Protein AF-A0A2D4NPZ9-F1 (afdb_monomer)

Structure (mmCIF, N/CA/C/O backbone):
data_AF-A0A2D4NPZ9-F1
#
_entry.id   AF-A0A2D4NPZ9-F1
#
loop_
_atom_site.group_PDB
_atom_site.id
_atom_site.type_symbol
_atom_site.label_atom_id
_atom_site.label_alt_id
_atom_site.label_comp_id
_atom_site.label_asym_id
_atom_site.label_entity_id
_atom_site.label_seq_id
_atom_site.pdbx_PDB_ins_code
_atom_site.Cartn_x
_atom_site.Cartn_y
_atom_site.Cartn_z
_atom_site.occupancy
_atom_site.B_iso_or_equiv
_atom_site.auth_seq_id
_atom_site.auth_comp_id
_atom_site.auth_asym_id
_atom_site.auth_atom_id
_atom_site.pdbx_PDB_model_num
ATOM 1 N N . TYR A 1 1 ? -52.614 -7.858 11.922 1.00 70.31 1 TYR A N 1
ATOM 2 C CA . TYR A 1 1 ? -52.270 -9.161 11.320 1.00 70.31 1 TYR A CA 1
ATOM 3 C C . TYR A 1 1 ? -52.148 -8.958 9.819 1.00 70.31 1 TYR A C 1
ATOM 5 O O . TYR A 1 1 ? -53.084 -8.442 9.222 1.00 70.31 1 TYR A O 1
ATOM 13 N N . ASN A 1 2 ? -50.979 -9.234 9.240 1.00 82.56 2 ASN A N 1
ATOM 14 C CA . ASN A 1 2 ? -50.716 -9.074 7.810 1.00 82.56 2 ASN A CA 1
ATOM 15 C C . ASN A 1 2 ? -50.538 -10.471 7.211 1.00 82.56 2 ASN A C 1
ATOM 17 O O . ASN A 1 2 ? -49.551 -11.132 7.514 1.00 82.56 2 ASN A O 1
ATOM 21 N N . ALA A 1 3 ? -51.477 -10.905 6.371 1.00 82.25 3 ALA A N 1
ATOM 22 C CA . ALA A 1 3 ? -51.483 -12.250 5.793 1.00 82.25 3 ALA A CA 1
ATOM 23 C C . ALA A 1 3 ? -50.288 -12.543 4.859 1.00 82.25 3 ALA A C 1
ATOM 25 O O . ALA A 1 3 ? -50.072 -13.693 4.499 1.00 82.25 3 ALA A O 1
ATOM 26 N N . LYS A 1 4 ? -49.498 -11.526 4.473 1.00 85.19 4 LYS A N 1
ATOM 27 C CA . LYS A 1 4 ? -48.252 -11.704 3.704 1.00 85.19 4 LYS A CA 1
ATOM 28 C C . LYS A 1 4 ? -47.030 -12.042 4.569 1.00 85.19 4 LYS A C 1
ATOM 30 O O . LYS A 1 4 ? -45.984 -12.364 4.019 1.00 85.19 4 LYS A O 1
ATOM 35 N N . LEU A 1 5 ? -47.130 -11.926 5.894 1.00 80.06 5 LEU A N 1
ATOM 36 C CA . LEU A 1 5 ? -46.059 -12.258 6.835 1.00 80.06 5 LEU A CA 1
ATOM 37 C C . LEU A 1 5 ? -46.398 -13.583 7.529 1.00 80.06 5 LEU A C 1
ATOM 39 O O . LEU A 1 5 ? -47.117 -13.592 8.526 1.00 80.06 5 LEU A O 1
ATOM 43 N N . ASP A 1 6 ? -45.873 -14.694 7.006 1.00 85.44 6 ASP A N 1
ATOM 44 C CA . ASP A 1 6 ? -45.895 -15.996 7.687 1.00 85.44 6 ASP A CA 1
ATOM 45 C C . ASP A 1 6 ? -44.732 -16.074 8.686 1.00 85.44 6 ASP A C 1
ATOM 47 O O . ASP A 1 6 ? -43.667 -16.629 8.412 1.00 85.44 6 ASP A O 1
ATOM 51 N N . THR A 1 7 ? -44.883 -15.400 9.828 1.00 85.94 7 THR A N 1
ATOM 52 C CA . THR A 1 7 ? -43.852 -15.341 10.871 1.00 85.94 7 THR A CA 1
ATOM 53 C C . THR A 1 7 ? -44.427 -15.631 12.255 1.00 85.94 7 THR A C 1
ATOM 55 O O . THR A 1 7 ? -45.583 -15.334 12.559 1.00 85.94 7 THR A O 1
ATOM 58 N N . ARG A 1 8 ? -43.600 -16.232 13.122 1.00 85.38 8 ARG A N 1
ATOM 59 C CA . ARG A 1 8 ? -43.926 -16.536 14.525 1.00 85.38 8 ARG A CA 1
ATOM 60 C C . ARG A 1 8 ? -42.950 -15.817 15.457 1.00 85.38 8 ARG A C 1
ATOM 62 O O . ARG A 1 8 ? -41.754 -15.758 15.179 1.00 85.38 8 ARG A O 1
ATOM 69 N N . LEU A 1 9 ? -43.451 -15.296 16.577 1.00 86.88 9 LEU A N 1
ATOM 70 C CA . LEU A 1 9 ? -42.639 -14.625 17.599 1.00 86.88 9 LEU A CA 1
ATOM 71 C C . LEU A 1 9 ? -42.003 -15.667 18.530 1.00 86.88 9 LEU A C 1
ATOM 73 O O . LEU A 1 9 ? -42.565 -16.008 19.565 1.00 86.88 9 LEU A O 1
ATOM 77 N N . LEU A 1 10 ? -40.851 -16.207 18.127 1.00 90.06 10 LEU A N 1
ATOM 78 C CA . LEU A 1 10 ? -40.178 -17.300 18.843 1.00 90.06 10 LEU A CA 1
ATOM 79 C C . LEU A 1 10 ? -39.171 -16.827 19.902 1.00 90.06 10 LEU A C 1
ATOM 81 O O . LEU A 1 10 ? -38.922 -17.543 20.867 1.00 90.06 10 LEU A O 1
ATOM 85 N N . TYR A 1 11 ? -38.600 -15.630 19.740 1.00 86.94 11 TYR A N 1
ATOM 86 C CA . TYR A 1 11 ? -37.487 -15.147 20.564 1.00 86.94 11 TYR A CA 1
ATOM 87 C C . TYR A 1 11 ? -37.826 -13.787 21.190 1.00 86.94 11 TYR A C 1
ATOM 89 O O . TYR A 1 11 ? -37.494 -12.747 20.616 1.00 86.94 11 TYR A O 1
ATOM 97 N N . PRO A 1 12 ? -38.533 -13.766 22.336 1.00 85.06 12 PRO A N 1
ATOM 98 C CA . PRO A 1 12 ? -38.850 -12.520 23.020 1.00 85.06 12 PRO A CA 1
ATOM 99 C C . PRO A 1 12 ? -37.571 -11.865 23.557 1.00 85.06 12 PRO A C 1
ATOM 101 O O . PRO A 1 12 ? -36.772 -12.503 24.242 1.00 85.06 12 PRO A O 1
ATOM 104 N N . ILE A 1 13 ? -37.385 -10.574 23.276 1.00 82.19 13 ILE A N 1
ATOM 105 C CA . ILE A 1 13 ? -36.280 -9.784 23.833 1.00 82.19 13 ILE A CA 1
ATOM 106 C C . ILE A 1 13 ? -36.727 -9.245 25.195 1.00 82.19 13 ILE A C 1
ATOM 108 O O . ILE A 1 13 ? -37.635 -8.417 25.278 1.00 82.19 13 ILE A O 1
ATOM 112 N N . SER A 1 14 ? -36.120 -9.749 26.272 1.00 82.12 14 SER A N 1
ATOM 113 C CA . SER A 1 14 ? -36.486 -9.383 27.644 1.00 82.12 14 SER A CA 1
ATOM 114 C C . SER A 1 14 ? -35.861 -8.056 28.064 1.00 82.12 14 SER A C 1
ATOM 116 O O . SER A 1 14 ? -34.666 -7.833 27.886 1.00 82.12 14 SER A O 1
ATOM 118 N N . LYS A 1 15 ? -36.645 -7.207 28.737 1.00 76.38 15 LYS A N 1
ATOM 119 C CA . LYS A 1 15 ? -36.131 -5.992 29.388 1.00 76.38 15 LYS A CA 1
ATOM 120 C C . LYS A 1 15 ? -35.225 -6.269 30.597 1.00 76.38 15 LYS A C 1
ATOM 122 O O . LYS A 1 15 ? -34.580 -5.340 31.048 1.00 76.38 15 LYS A O 1
ATOM 127 N N . TYR A 1 16 ? -35.203 -7.508 31.096 1.00 76.19 16 TYR A N 1
ATOM 128 C CA . TYR A 1 16 ? -34.378 -7.971 32.224 1.00 76.19 16 TYR A CA 1
ATOM 129 C C . TYR A 1 16 ? -33.119 -8.715 31.761 1.00 76.19 16 TYR A C 1
ATOM 131 O O . TYR A 1 16 ? -32.443 -9.373 32.544 1.00 76.19 16 TYR A O 1
ATOM 139 N N . GLN A 1 17 ? -32.808 -8.680 30.463 1.00 76.00 17 GLN A N 1
ATOM 140 C CA . GLN A 1 17 ? -31.654 -9.395 29.925 1.00 76.00 17 GLN A CA 1
ATOM 141 C C . GLN A 1 17 ? -30.325 -8.863 30.489 1.00 76.00 17 GLN A C 1
ATOM 143 O O . GLN A 1 17 ? -29.356 -9.616 30.548 1.00 76.00 17 GLN A O 1
ATOM 148 N N . GLN A 1 18 ? -30.272 -7.599 30.939 1.00 74.38 18 GLN A N 1
ATOM 149 C CA . GLN A 1 18 ? -29.066 -7.037 31.557 1.00 74.38 18 GLN A CA 1
ATOM 150 C C . GLN A 1 18 ? -28.797 -7.619 32.951 1.00 74.38 18 GLN A C 1
ATOM 152 O O . GLN A 1 18 ? -27.633 -7.773 33.301 1.00 74.38 18 GLN A O 1
ATOM 157 N N . ASP A 1 19 ? -29.833 -8.019 33.700 1.00 73.50 19 ASP A N 1
ATOM 158 C CA . ASP A 1 19 ? -29.690 -8.629 35.036 1.00 73.50 19 ASP A CA 1
ATOM 159 C C . ASP A 1 19 ? -28.959 -9.987 34.996 1.00 73.50 19 ASP A C 1
ATOM 161 O O . ASP A 1 19 ? -28.496 -10.473 36.020 1.00 73.50 19 ASP A O 1
ATOM 165 N N . GLN A 1 20 ? -28.842 -10.618 33.820 1.00 74.88 20 GLN A N 1
ATOM 166 C CA . GLN A 1 20 ? -28.044 -11.840 33.635 1.00 74.88 20 GLN A CA 1
ATOM 167 C C . GLN A 1 20 ? -26.569 -11.557 33.316 1.00 74.88 20 GLN A C 1
ATOM 169 O O . GLN A 1 20 ? -25.739 -12.463 33.402 1.00 74.88 20 GLN A O 1
ATOM 174 N N . VAL A 1 21 ? -26.247 -10.333 32.887 1.00 79.94 21 VAL A N 1
ATOM 175 C CA . VAL A 1 21 ? -24.897 -9.950 32.452 1.00 79.94 21 VAL A CA 1
ATOM 176 C C . VAL A 1 21 ? -24.177 -9.127 33.514 1.00 79.94 21 VAL A C 1
ATOM 178 O O . VAL A 1 21 ? -22.986 -9.338 33.730 1.00 79.94 21 VAL A O 1
ATOM 181 N N . VAL A 1 22 ? -24.894 -8.219 34.177 1.00 82.50 22 VAL A N 1
ATOM 182 C CA . VAL A 1 22 ? -24.392 -7.446 35.316 1.00 82.50 22 VAL A CA 1
ATOM 183 C C . VAL A 1 22 ? -24.315 -8.376 36.523 1.00 82.50 22 VAL A C 1
ATOM 185 O O . VAL A 1 22 ? -25.311 -9.003 36.880 1.00 82.50 22 VAL A O 1
ATOM 188 N N . LYS A 1 23 ? -23.127 -8.512 37.114 1.00 84.06 23 LYS A N 1
ATOM 189 C CA . LYS A 1 23 ? -22.869 -9.469 38.206 1.00 84.06 23 LYS A CA 1
ATOM 190 C C . LYS A 1 23 ? -22.685 -8.801 39.561 1.00 84.06 23 LYS A C 1
ATOM 192 O O . LYS A 1 23 ? -22.562 -9.496 40.561 1.00 84.06 23 LYS A O 1
ATOM 197 N N . GLU A 1 24 ? -22.590 -7.482 39.581 1.00 85.75 24 GLU A N 1
ATOM 198 C CA . GLU A 1 24 ? -22.314 -6.705 40.774 1.00 85.75 24 GLU A CA 1
ATOM 199 C C . GLU A 1 24 ? -23.595 -6.453 41.580 1.00 85.75 24 GLU A C 1
ATOM 201 O O . GLU A 1 24 ? -24.656 -6.156 41.030 1.00 85.75 24 GLU A O 1
ATOM 206 N N . ASP A 1 25 ? -23.474 -6.535 42.905 1.00 81.88 25 ASP A N 1
ATOM 207 C CA . ASP A 1 25 ? -24.625 -6.536 43.815 1.00 81.88 25 ASP A CA 1
ATOM 208 C C . ASP A 1 25 ? -25.116 -5.126 44.207 1.00 81.88 25 ASP A C 1
ATOM 210 O O . ASP A 1 25 ? -26.196 -4.987 44.786 1.00 81.88 25 ASP A O 1
ATOM 214 N N . SER A 1 26 ? -24.347 -4.066 43.910 1.00 87.81 26 SER A N 1
ATOM 215 C CA . SER A 1 26 ? -24.679 -2.678 44.274 1.00 87.81 26 SER A CA 1
ATOM 216 C C . SER A 1 26 ? -24.573 -1.697 43.107 1.00 87.81 26 SER A C 1
ATOM 218 O O . SER A 1 26 ? -23.795 -1.884 42.172 1.00 87.81 26 SER A O 1
ATOM 220 N N . VAL A 1 27 ? -25.344 -0.607 43.180 1.00 86.69 27 VAL A N 1
ATOM 221 C CA . VAL A 1 27 ? -25.356 0.453 42.157 1.00 86.69 27 VAL A CA 1
ATOM 222 C C . VAL A 1 27 ? -23.982 1.115 42.035 1.00 86.69 27 VAL A C 1
ATOM 224 O O . VAL A 1 27 ? -23.528 1.378 40.922 1.00 86.69 27 VAL A O 1
ATOM 227 N N . GLU A 1 28 ? -23.291 1.331 43.155 1.00 88.19 28 GLU A N 1
ATOM 228 C CA . GLU A 1 28 ? -21.931 1.871 43.179 1.00 88.19 28 GLU A CA 1
ATOM 229 C C . GLU A 1 28 ? -20.936 0.930 42.486 1.00 88.19 28 GLU A C 1
ATOM 231 O O . GLU A 1 28 ? -20.139 1.384 41.666 1.00 88.19 28 GLU A O 1
ATOM 236 N N . ALA A 1 29 ? -21.009 -0.380 42.755 1.00 89.50 29 ALA A N 1
ATOM 237 C CA . ALA A 1 29 ? -20.115 -1.365 42.147 1.00 89.50 29 ALA A CA 1
ATOM 238 C C . ALA A 1 29 ? -20.339 -1.486 40.630 1.00 89.50 29 ALA A C 1
ATOM 240 O O . ALA A 1 29 ? -19.373 -1.500 39.865 1.00 89.50 29 ALA A O 1
ATOM 241 N N . VAL A 1 30 ? -21.600 -1.481 40.177 1.00 89.31 30 VAL A N 1
ATOM 242 C CA . VAL A 1 30 ? -21.936 -1.431 38.742 1.00 89.31 30 VAL A CA 1
ATOM 243 C C . VAL A 1 30 ? -21.410 -0.144 38.099 1.00 89.31 30 VAL A C 1
ATOM 245 O O . VAL A 1 30 ? -20.903 -0.178 36.977 1.00 89.31 30 VAL A O 1
ATOM 248 N N . GLY A 1 31 ? -21.501 0.990 38.801 1.00 90.31 31 GLY A N 1
ATOM 249 C CA . GLY A 1 31 ? -20.980 2.277 38.344 1.00 90.31 31 GLY A CA 1
ATOM 250 C C . GLY A 1 31 ? -19.460 2.279 38.155 1.00 90.31 31 GLY A C 1
ATOM 251 O O . GLY A 1 31 ? -18.975 2.730 37.116 1.00 90.31 31 GLY A O 1
ATOM 252 N N . GLU A 1 32 ? -18.705 1.740 39.113 1.00 92.69 32 GLU A N 1
ATOM 253 C CA . GLU A 1 32 ? -17.248 1.595 38.990 1.00 92.69 32 GLU A CA 1
ATOM 254 C C . GLU A 1 32 ? -16.867 0.633 37.859 1.00 92.69 32 GLU A C 1
ATOM 256 O O . GLU A 1 32 ? -16.025 0.962 37.020 1.00 92.69 32 GLU A O 1
ATOM 261 N N . GLN A 1 33 ? -17.551 -0.508 37.745 1.00 92.00 33 GLN A N 1
ATOM 262 C CA . GLN A 1 33 ? -17.286 -1.455 36.664 1.00 92.00 33 GLN A CA 1
ATOM 263 C C . GLN A 1 33 ? -17.608 -0.864 35.281 1.00 92.00 33 GLN A C 1
ATOM 265 O O . GLN A 1 33 ? -16.868 -1.074 34.316 1.00 92.00 33 GLN A O 1
ATOM 270 N N . LEU A 1 34 ? -18.672 -0.063 35.171 1.00 93.19 34 LEU A N 1
ATOM 271 C CA . LEU A 1 34 ? -18.992 0.657 33.943 1.00 93.19 34 LEU A CA 1
ATOM 272 C C . LEU A 1 34 ? -17.866 1.620 33.541 1.00 93.19 34 LEU A C 1
ATOM 274 O O . LEU A 1 34 ? -17.528 1.678 32.357 1.00 93.19 34 LEU A O 1
ATOM 278 N N . LYS A 1 35 ? -17.268 2.355 34.491 1.00 93.88 35 LYS A N 1
ATOM 279 C CA . LYS A 1 35 ? -16.115 3.229 34.205 1.00 93.88 35 LYS A CA 1
ATOM 280 C C . LYS A 1 35 ? -14.942 2.422 33.651 1.00 93.88 35 LYS A C 1
ATOM 282 O O . LYS A 1 35 ? -14.340 2.843 32.665 1.00 93.88 35 LYS A O 1
ATOM 287 N N . VAL A 1 36 ? -14.665 1.245 34.219 1.00 95.44 36 VAL A N 1
ATOM 288 C CA . VAL A 1 36 ? -13.609 0.341 33.735 1.00 95.44 36 VAL A CA 1
ATOM 289 C C . VAL A 1 36 ? -13.883 -0.110 32.297 1.00 95.44 36 VAL A C 1
ATOM 291 O O . VAL A 1 36 ? -13.020 0.061 31.435 1.00 95.44 36 VAL A O 1
ATOM 294 N N . TYR A 1 37 ? -15.082 -0.620 31.993 1.00 94.12 37 TYR A N 1
ATOM 295 C CA . TYR A 1 37 ? -15.423 -1.032 30.623 1.00 94.12 37 TYR A CA 1
ATOM 296 C C . TYR A 1 37 ? -15.424 0.134 29.639 1.00 94.12 37 TYR A C 1
ATOM 298 O O . TYR A 1 37 ? -15.012 -0.024 28.490 1.00 94.12 37 TYR A O 1
ATOM 306 N N . HIS A 1 38 ? -15.876 1.310 30.076 1.00 95.12 38 HIS A N 1
ATOM 307 C CA . HIS A 1 38 ? -15.839 2.513 29.260 1.00 95.12 38 HIS A CA 1
ATOM 308 C C . HIS A 1 38 ? -14.399 2.898 28.910 1.00 95.12 38 HIS A C 1
ATOM 310 O O . HIS A 1 38 ? -14.112 3.141 27.739 1.00 95.12 38 HIS A O 1
ATOM 316 N N . GLN A 1 39 ? -13.495 2.894 29.892 1.00 97.25 39 GLN A N 1
ATOM 317 C CA . GLN A 1 39 ? -12.082 3.192 29.680 1.00 97.25 39 GLN A CA 1
ATOM 318 C C . GLN A 1 39 ? -11.426 2.173 28.738 1.00 97.25 39 GLN A C 1
ATOM 320 O O . GLN A 1 39 ? -10.825 2.564 27.741 1.00 97.25 39 GLN A O 1
ATOM 325 N N . GLN A 1 40 ? -11.627 0.872 28.974 1.00 96.50 40 GLN A N 1
ATOM 326 C CA . GLN A 1 40 ? -11.112 -0.192 28.101 1.00 96.50 40 GLN A CA 1
ATOM 327 C C . GLN A 1 40 ? -11.621 -0.065 26.661 1.00 96.50 40 GLN A C 1
ATOM 329 O O . GLN A 1 40 ? -10.858 -0.245 25.711 1.00 96.50 40 GLN A O 1
ATOM 334 N N . TYR A 1 41 ? -12.907 0.259 26.488 1.00 96.44 41 TYR A N 1
ATOM 335 C CA . TYR A 1 41 ? -13.486 0.518 25.174 1.00 96.44 41 TYR A CA 1
ATOM 336 C C . TYR A 1 41 ? -12.816 1.715 24.496 1.00 96.44 41 TYR A C 1
ATOM 338 O O . TYR A 1 41 ? -12.469 1.624 23.321 1.00 96.44 41 TYR A O 1
ATOM 346 N N . GLN A 1 42 ? -12.629 2.828 25.214 1.00 97.62 42 GLN A N 1
ATOM 347 C CA . GLN A 1 42 ? -11.978 4.010 24.653 1.00 97.62 42 GLN A CA 1
ATOM 348 C C . GLN A 1 42 ? -10.537 3.721 24.236 1.00 97.62 42 GLN A C 1
ATOM 350 O O . GLN A 1 42 ? -10.140 4.111 23.141 1.00 97.62 42 GLN A O 1
ATOM 355 N N . ASP A 1 43 ? -9.767 3.037 25.080 1.00 97.56 43 ASP A N 1
ATOM 356 C CA . ASP A 1 43 ? -8.363 2.741 24.800 1.00 97.56 43 ASP A CA 1
ATOM 357 C C . ASP A 1 43 ? -8.226 1.819 23.580 1.00 97.56 43 ASP A C 1
ATOM 359 O O . ASP A 1 43 ? -7.479 2.145 22.657 1.00 97.56 43 ASP A O 1
ATOM 363 N N . LYS A 1 44 ? -9.030 0.746 23.492 1.00 97.06 44 LYS A N 1
ATOM 364 C CA . LYS A 1 44 ? -9.069 -0.108 22.290 1.00 97.06 44 LYS A CA 1
ATOM 365 C C . LYS A 1 44 ? -9.603 0.617 21.054 1.00 97.06 44 LYS A C 1
ATOM 367 O O . LYS A 1 44 ? -9.193 0.298 19.943 1.00 97.06 44 LYS A O 1
ATOM 372 N N . SER A 1 45 ? -10.532 1.564 21.215 1.00 97.69 45 SER A N 1
ATOM 373 C CA . SER A 1 45 ? -11.051 2.348 20.086 1.00 97.69 45 SER A CA 1
ATOM 374 C C . SER A 1 45 ? -9.946 3.226 19.515 1.00 97.69 45 SER A C 1
ATOM 376 O O . SER A 1 45 ? -9.732 3.204 18.310 1.00 97.69 45 SER A O 1
ATOM 378 N N . ARG A 1 46 ? -9.187 3.916 20.378 1.00 98.31 46 ARG A N 1
ATOM 379 C CA . ARG A 1 46 ? -8.027 4.715 19.958 1.00 98.31 46 ARG A CA 1
ATOM 380 C C . ARG A 1 46 ? -6.964 3.848 19.283 1.00 98.31 46 ARG A C 1
ATOM 382 O O . ARG A 1 46 ? -6.426 4.249 18.260 1.00 98.31 46 ARG A O 1
ATOM 389 N N . GLU A 1 47 ? -6.681 2.659 19.818 1.00 97.88 47 GLU A N 1
ATOM 390 C CA . GLU A 1 47 ? -5.762 1.699 19.187 1.00 97.88 47 GLU A CA 1
ATOM 391 C C . GLU A 1 47 ? -6.227 1.305 17.776 1.00 97.88 47 GLU A C 1
ATOM 393 O O . GLU A 1 47 ? -5.439 1.323 16.831 1.00 97.88 47 GLU A O 1
ATOM 398 N N . TYR A 1 48 ? -7.514 0.990 17.614 1.00 98.31 48 TYR A N 1
ATOM 399 C CA . TYR A 1 48 ? -8.087 0.654 16.313 1.00 98.31 48 TYR A CA 1
ATOM 400 C C . TYR A 1 48 ? -8.021 1.825 15.327 1.00 98.31 48 TYR A C 1
ATOM 402 O O . TYR A 1 48 ? -7.664 1.614 14.169 1.00 98.31 48 TYR A O 1
ATOM 410 N N . ASP A 1 49 ? -8.336 3.041 15.776 1.00 98.19 49 ASP A N 1
ATOM 411 C CA . ASP A 1 49 ? -8.300 4.242 14.938 1.00 98.19 49 ASP A CA 1
ATOM 412 C C . ASP A 1 49 ? -6.871 4.515 14.433 1.00 98.19 49 ASP A C 1
ATOM 414 O O . ASP A 1 49 ? -6.673 4.724 13.236 1.00 98.19 49 ASP A O 1
ATOM 418 N N . LEU A 1 50 ? -5.860 4.386 15.303 1.00 98.25 50 LEU A N 1
ATOM 419 C CA . LEU A 1 50 ? -4.445 4.504 14.923 1.00 98.25 50 LEU A CA 1
ATOM 420 C C . LEU A 1 50 ? -4.030 3.451 13.884 1.00 98.25 50 LEU A C 1
ATOM 422 O O . LEU A 1 50 ? -3.377 3.781 12.892 1.00 98.25 50 LEU A O 1
ATOM 426 N N . LEU A 1 51 ? -4.428 2.189 14.077 1.00 98.25 51 LEU A N 1
ATOM 427 C CA . LEU A 1 51 ? -4.158 1.125 13.103 1.00 98.25 51 LEU A CA 1
ATOM 428 C C . LEU A 1 51 ? -4.866 1.384 11.767 1.00 98.25 51 LEU A C 1
ATOM 430 O O . LEU A 1 51 ? -4.308 1.101 10.709 1.00 98.25 51 LEU A O 1
ATOM 434 N N . TYR A 1 52 ? -6.080 1.933 11.793 1.00 98.31 52 TYR A N 1
ATOM 435 C CA . TYR A 1 52 ? -6.836 2.261 10.587 1.00 98.31 52 TYR A CA 1
ATOM 436 C C . TYR A 1 52 ? -6.194 3.406 9.790 1.00 98.31 52 TYR A C 1
ATOM 438 O O . TYR A 1 52 ? -6.110 3.337 8.557 1.00 98.31 52 TYR A O 1
ATOM 446 N N . GLU A 1 53 ? -5.706 4.441 10.476 1.00 98.25 53 GLU A N 1
ATOM 447 C CA . GLU A 1 53 ? -4.924 5.522 9.866 1.00 98.25 53 GLU A CA 1
ATOM 448 C C . GLU A 1 53 ? -3.642 4.979 9.225 1.00 98.25 53 GLU A C 1
ATOM 450 O O . GLU A 1 53 ? -3.355 5.264 8.056 1.00 98.25 53 GLU A O 1
ATOM 455 N N . GLU A 1 54 ? -2.904 4.135 9.953 1.00 98.00 54 GLU A N 1
ATOM 456 C CA . GLU A 1 54 ? -1.684 3.497 9.464 1.00 98.00 54 GLU A CA 1
ATOM 457 C C . GLU A 1 54 ? -1.951 2.618 8.236 1.00 98.00 54 GLU A C 1
ATOM 459 O O . GLU A 1 54 ? -1.239 2.736 7.234 1.00 98.00 54 GLU A O 1
ATOM 464 N N . TYR A 1 55 ? -2.996 1.789 8.281 1.00 98.31 55 TYR A N 1
ATOM 465 C CA . TYR A 1 55 ? -3.431 0.944 7.170 1.00 98.31 55 TYR A CA 1
ATOM 466 C C . TYR A 1 55 ? -3.765 1.776 5.929 1.00 98.31 55 TYR A C 1
ATOM 468 O O . TYR A 1 55 ? -3.319 1.474 4.821 1.00 98.31 55 TYR A O 1
ATOM 476 N N . THR A 1 56 ? -4.533 2.853 6.102 1.00 97.94 56 THR A N 1
ATOM 477 C CA . THR A 1 56 ? -4.975 3.701 4.989 1.00 97.94 56 THR A CA 1
ATOM 478 C C . THR A 1 56 ? -3.791 4.398 4.329 1.00 97.94 56 THR A C 1
ATOM 480 O O . THR A 1 56 ? -3.655 4.353 3.103 1.00 97.94 56 THR A O 1
ATOM 483 N N . ARG A 1 57 ? -2.898 4.986 5.133 1.00 98.06 57 ARG A N 1
ATOM 484 C CA . ARG A 1 57 ? -1.652 5.596 4.653 1.00 98.06 57 ARG A CA 1
ATOM 485 C C . ARG A 1 57 ? -0.795 4.577 3.903 1.00 98.06 57 ARG A C 1
ATOM 487 O O . ARG A 1 57 ? -0.422 4.809 2.756 1.00 98.06 57 ARG A O 1
ATOM 494 N N . THR A 1 58 ? -0.543 3.420 4.511 1.00 97.31 58 THR A N 1
ATOM 495 C CA . THR A 1 58 ? 0.275 2.353 3.915 1.00 97.31 58 THR A CA 1
ATOM 496 C C . THR A 1 58 ? -0.341 1.848 2.611 1.00 97.31 58 THR A C 1
ATOM 498 O O . THR A 1 58 ? 0.362 1.635 1.626 1.00 97.31 58 THR A O 1
ATOM 501 N N . SER A 1 59 ? -1.668 1.722 2.544 1.00 98.19 59 SER A N 1
ATOM 502 C CA . SER A 1 59 ? -2.372 1.334 1.321 1.00 98.19 59 SER A CA 1
ATOM 503 C C . SER A 1 59 ? -2.202 2.354 0.188 1.00 98.19 59 SER A C 1
ATOM 505 O O . SER A 1 59 ? -2.083 1.953 -0.972 1.00 98.19 59 SER A O 1
ATOM 507 N N . GLN A 1 60 ? -2.179 3.654 0.495 1.00 98.06 60 GLN A N 1
ATOM 508 C CA . GLN A 1 60 ? -1.901 4.700 -0.497 1.00 98.06 60 GLN A CA 1
ATOM 509 C C . GLN A 1 60 ? -0.451 4.625 -0.985 1.00 98.06 60 GLN A C 1
ATOM 511 O O . GLN A 1 60 ? -0.209 4.631 -2.192 1.00 98.06 60 GLN A O 1
ATOM 516 N N . GLU A 1 61 ? 0.508 4.467 -0.074 1.00 97.75 61 GLU A N 1
ATOM 517 C CA . GLU A 1 61 ? 1.923 4.315 -0.425 1.00 97.75 61 GLU A CA 1
ATOM 518 C C . GLU A 1 61 ? 2.177 3.079 -1.299 1.00 97.75 61 GLU A C 1
ATOM 520 O O . GLU A 1 61 ? 2.914 3.159 -2.284 1.00 97.75 61 GLU A O 1
ATOM 525 N N . LEU A 1 62 ? 1.531 1.948 -0.996 1.00 98.31 62 LEU A N 1
ATOM 526 C CA . LEU A 1 62 ? 1.578 0.744 -1.828 1.00 98.31 62 LEU A CA 1
ATOM 527 C C . LEU A 1 62 ? 1.066 1.017 -3.242 1.00 98.31 62 LEU A C 1
ATOM 529 O O . LEU A 1 62 ? 1.655 0.542 -4.214 1.00 98.31 62 LEU A O 1
ATOM 533 N N . GLN A 1 63 ? -0.015 1.787 -3.371 1.00 98.44 63 GLN A N 1
ATOM 534 C CA . GLN A 1 63 ? -0.552 2.146 -4.677 1.00 98.44 63 GLN A CA 1
ATOM 535 C C . GLN A 1 63 ? 0.416 3.040 -5.457 1.00 98.44 63 GLN A C 1
ATOM 537 O O . GLN A 1 63 ? 0.672 2.774 -6.629 1.00 98.44 63 GLN A O 1
ATOM 542 N N . MET A 1 64 ? 1.020 4.033 -4.802 1.00 98.19 64 MET A N 1
ATOM 543 C CA . MET A 1 64 ? 2.044 4.881 -5.419 1.00 98.19 64 MET A CA 1
ATOM 544 C C . MET A 1 64 ? 3.246 4.061 -5.902 1.00 98.19 64 MET A C 1
ATOM 546 O O . MET A 1 64 ? 3.711 4.255 -7.025 1.00 98.19 64 MET A O 1
ATOM 550 N N . LYS A 1 65 ? 3.722 3.101 -5.095 1.00 98.31 65 LYS A N 1
ATOM 551 C CA . LYS A 1 65 ? 4.823 2.201 -5.476 1.00 98.31 65 LYS A CA 1
ATOM 552 C C . LYS A 1 65 ? 4.467 1.328 -6.686 1.00 98.31 65 LYS A C 1
ATOM 554 O O . LYS A 1 65 ? 5.311 1.152 -7.559 1.00 98.31 65 LYS A O 1
ATOM 559 N N . ARG A 1 66 ? 3.227 0.826 -6.784 1.00 98.50 66 ARG A N 1
ATOM 560 C CA . ARG A 1 66 ? 2.755 0.071 -7.965 1.00 98.50 66 ARG A CA 1
ATOM 561 C C . ARG A 1 66 ? 2.805 0.916 -9.235 1.00 98.50 66 ARG A C 1
ATOM 563 O O . ARG A 1 66 ? 3.393 0.482 -10.218 1.00 98.50 66 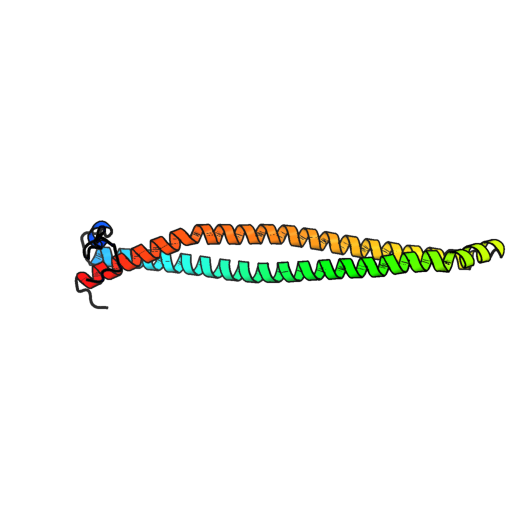ARG A O 1
ATOM 570 N N . THR A 1 67 ? 2.273 2.137 -9.189 1.00 98.50 67 THR A N 1
ATOM 571 C CA . THR A 1 67 ? 2.334 3.065 -10.330 1.00 98.50 67 THR A CA 1
ATOM 572 C C . THR A 1 67 ? 3.776 3.416 -10.698 1.00 98.50 67 THR A C 1
ATOM 574 O O . THR A 1 67 ? 4.119 3.477 -11.875 1.00 98.50 67 THR A O 1
ATOM 577 N N . ALA A 1 68 ? 4.658 3.593 -9.713 1.00 98.25 68 ALA A N 1
ATOM 578 C CA . ALA A 1 68 ? 6.076 3.821 -9.977 1.00 98.25 68 ALA A CA 1
ATOM 579 C C . ALA A 1 68 ? 6.747 2.613 -10.663 1.00 98.25 68 ALA A C 1
ATOM 581 O O . ALA A 1 68 ? 7.550 2.808 -11.571 1.00 98.25 68 ALA A O 1
ATOM 582 N N . ILE A 1 69 ? 6.395 1.375 -10.300 1.00 98.44 69 ILE A N 1
ATOM 583 C CA . ILE A 1 69 ? 6.885 0.162 -10.982 1.00 98.44 69 ILE A CA 1
ATOM 584 C C . ILE A 1 69 ? 6.389 0.096 -12.432 1.00 98.44 69 ILE A C 1
ATOM 586 O O . ILE A 1 69 ? 7.160 -0.252 -13.324 1.00 98.44 69 ILE A O 1
ATOM 590 N N . GLU A 1 70 ? 5.135 0.464 -12.695 1.00 98.50 70 GLU A N 1
ATOM 591 C CA . GLU A 1 70 ? 4.613 0.574 -14.065 1.00 98.50 70 GLU A CA 1
ATOM 592 C C . GLU A 1 70 ? 5.387 1.623 -14.877 1.00 98.50 70 GLU A C 1
ATOM 594 O O . GLU A 1 70 ? 5.792 1.351 -16.007 1.00 98.50 70 GLU A O 1
ATOM 599 N N . ALA A 1 71 ? 5.691 2.779 -14.278 1.00 98.44 71 ALA A N 1
ATOM 600 C CA . ALA A 1 71 ? 6.524 3.802 -14.907 1.00 98.44 71 ALA A CA 1
ATOM 601 C C . ALA A 1 71 ? 7.960 3.309 -15.177 1.00 98.44 71 ALA A C 1
ATOM 603 O O . ALA A 1 71 ? 8.527 3.604 -16.232 1.00 98.44 71 ALA A O 1
ATOM 604 N N . PHE A 1 72 ? 8.544 2.519 -14.267 1.00 98.44 72 PHE A N 1
ATOM 605 C CA . PHE A 1 72 ? 9.829 1.855 -14.502 1.00 98.44 72 PHE A CA 1
ATOM 606 C C . PHE A 1 72 ? 9.758 0.878 -15.676 1.00 98.44 72 PHE A C 1
ATOM 608 O O . PHE A 1 72 ? 10.667 0.881 -16.501 1.00 98.44 72 PHE A O 1
ATOM 615 N N . ASN A 1 73 ?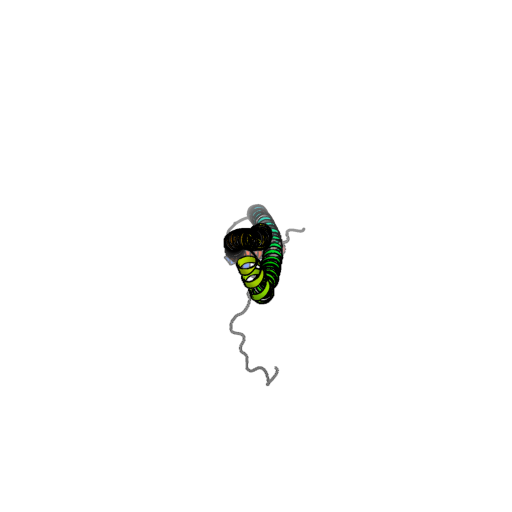 8.694 0.078 -15.783 1.00 98.19 73 ASN A N 1
ATOM 616 C CA . ASN A 1 73 ? 8.514 -0.855 -16.897 1.00 98.19 73 ASN A CA 1
ATOM 617 C C . ASN A 1 73 ? 8.471 -0.129 -18.244 1.00 98.19 73 ASN A C 1
ATOM 619 O O . ASN A 1 73 ? 9.170 -0.535 -19.170 1.00 98.19 73 ASN A O 1
ATOM 623 N N . GLU A 1 74 ? 7.709 0.962 -18.344 1.00 98.44 74 GLU A N 1
ATOM 624 C CA . GLU A 1 74 ? 7.647 1.733 -19.590 1.00 98.44 74 GLU A CA 1
ATOM 625 C C . GLU A 1 74 ? 8.985 2.421 -19.890 1.00 98.44 74 GLU A C 1
ATOM 627 O O . GLU A 1 74 ? 9.436 2.441 -21.032 1.00 98.44 74 GLU A O 1
ATOM 632 N N . THR A 1 75 ? 9.680 2.912 -18.860 1.00 98.06 75 THR A N 1
ATOM 633 C CA . THR A 1 75 ? 11.022 3.487 -19.024 1.00 98.06 75 THR A CA 1
ATOM 634 C C . THR A 1 75 ? 12.005 2.446 -19.560 1.00 98.06 75 THR A C 1
ATOM 636 O O . THR A 1 75 ? 12.718 2.721 -20.520 1.00 98.06 75 THR A O 1
ATOM 639 N N . ILE A 1 76 ? 12.033 1.244 -18.979 1.00 97.75 76 ILE A N 1
ATOM 640 C CA . ILE A 1 76 ? 12.891 0.143 -19.438 1.00 97.75 76 ILE A CA 1
ATOM 641 C C . ILE A 1 76 ? 12.594 -0.177 -20.900 1.00 97.75 76 ILE A C 1
ATOM 643 O O . ILE A 1 76 ? 13.517 -0.203 -21.709 1.00 97.75 76 ILE A O 1
ATOM 647 N N . LYS A 1 77 ? 11.316 -0.319 -21.255 1.00 98.06 77 LYS A N 1
ATOM 648 C CA . LYS A 1 77 ? 10.882 -0.602 -22.624 1.00 98.06 77 LYS A CA 1
ATOM 649 C C . LYS A 1 77 ? 11.386 0.446 -23.624 1.00 98.06 77 LYS A C 1
ATOM 651 O O . LYS A 1 77 ? 11.956 0.079 -24.645 1.00 98.06 77 LYS A O 1
ATOM 656 N N . ILE A 1 78 ? 11.265 1.739 -23.311 1.00 97.75 78 ILE A N 1
ATOM 657 C CA . ILE A 1 78 ? 11.783 2.825 -24.165 1.00 97.75 78 ILE A CA 1
ATOM 658 C C . ILE A 1 78 ? 13.303 2.703 -24.354 1.00 97.75 78 ILE A C 1
ATOM 660 O O . ILE A 1 78 ? 13.821 2.880 -25.458 1.00 97.75 78 ILE A O 1
ATOM 664 N N . PHE A 1 79 ? 14.044 2.395 -23.288 1.00 96.88 79 PHE A N 1
ATOM 665 C CA . PHE A 1 79 ? 15.493 2.223 -23.380 1.00 96.88 79 PHE A CA 1
ATOM 666 C C . PHE A 1 79 ? 15.890 0.954 -24.155 1.00 96.88 79 PHE A C 1
ATOM 668 O O . PHE A 1 79 ? 16.866 0.976 -24.907 1.00 96.88 79 PHE A O 1
ATOM 675 N N . GLU A 1 80 ? 15.142 -0.139 -24.019 1.00 95.56 80 GLU A N 1
ATOM 676 C CA . GLU A 1 80 ? 15.332 -1.359 -24.807 1.00 95.56 80 GLU A CA 1
ATOM 677 C C . GLU A 1 80 ? 15.057 -1.111 -26.298 1.00 95.56 80 GLU A C 1
ATOM 679 O O . GLU A 1 80 ? 15.850 -1.520 -27.148 1.00 95.56 80 GLU A O 1
ATOM 684 N N . GLU A 1 81 ? 13.994 -0.374 -26.631 1.00 97.25 81 GLU A N 1
ATOM 685 C CA . GLU A 1 81 ? 13.695 0.072 -27.998 1.00 97.25 81 GLU A CA 1
ATOM 686 C C . GLU A 1 81 ? 14.814 0.965 -28.560 1.00 97.25 81 GLU A C 1
ATOM 688 O O . GLU A 1 81 ? 15.213 0.821 -29.723 1.00 97.25 81 GLU A O 1
ATOM 693 N N . GLN A 1 82 ? 15.389 1.842 -27.729 1.00 95.88 82 GLN A N 1
ATOM 694 C CA . GLN A 1 82 ? 16.548 2.655 -28.098 1.00 95.88 82 GLN A CA 1
ATOM 695 C C . GLN A 1 82 ? 17.787 1.790 -28.377 1.00 95.88 82 GLN A C 1
ATOM 697 O O . GLN A 1 82 ? 18.487 2.036 -29.361 1.00 95.88 82 GLN A O 1
ATOM 702 N N . CYS A 1 83 ? 18.042 0.755 -27.568 1.00 94.31 83 CYS A N 1
ATOM 703 C CA . CYS A 1 83 ? 19.114 -0.219 -27.804 1.00 94.31 83 CYS A CA 1
ATOM 704 C C . CYS A 1 83 ? 18.933 -0.931 -29.147 1.00 94.31 83 CYS A C 1
ATOM 706 O O . CYS A 1 83 ? 19.859 -0.974 -29.958 1.00 94.31 83 CYS A O 1
ATOM 708 N N . GLN A 1 84 ? 17.731 -1.446 -29.412 1.00 95.25 84 GLN A N 1
ATOM 709 C CA . GLN A 1 84 ? 17.414 -2.136 -30.664 1.00 95.25 84 GLN A CA 1
ATOM 710 C C . GLN A 1 84 ? 17.579 -1.209 -31.875 1.00 95.25 84 GLN A C 1
ATOM 712 O O . GLN A 1 84 ? 18.154 -1.598 -32.895 1.00 95.25 84 GLN A O 1
ATOM 717 N N . THR A 1 85 ? 17.118 0.039 -31.755 1.00 95.50 85 THR A N 1
ATOM 718 C CA . T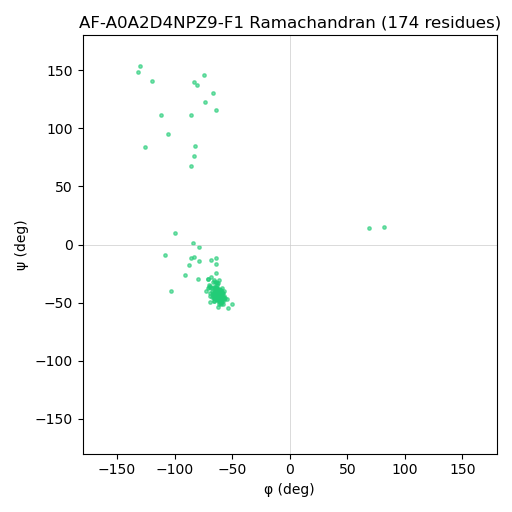HR A 1 85 ? 17.260 1.059 -32.800 1.00 95.50 85 THR A CA 1
ATOM 719 C C . THR A 1 85 ? 18.730 1.376 -33.057 1.00 95.50 85 THR A C 1
ATOM 721 O O . THR A 1 85 ? 19.161 1.379 -34.211 1.00 95.50 85 THR A O 1
ATOM 724 N N . GLN A 1 86 ? 19.526 1.578 -32.003 1.00 93.50 86 GLN A N 1
ATOM 725 C CA . GLN A 1 86 ? 20.962 1.814 -32.121 1.00 93.50 86 GLN A CA 1
ATOM 726 C C . GLN A 1 86 ? 21.660 0.640 -32.816 1.00 93.50 86 GLN A C 1
ATOM 728 O O . GLN A 1 86 ? 22.420 0.862 -33.758 1.00 93.50 86 GLN A O 1
ATOM 733 N N . GLU A 1 87 ? 21.412 -0.601 -32.394 1.00 91.00 87 GLU A N 1
ATOM 734 C CA . GLU A 1 87 ? 22.037 -1.797 -32.973 1.00 91.00 87 GLU A CA 1
ATOM 735 C C . GLU A 1 87 ? 21.668 -1.985 -34.450 1.00 91.00 87 GLU A C 1
ATOM 737 O O . GLU A 1 87 ? 22.524 -2.336 -35.265 1.00 91.00 87 GLU A O 1
ATOM 742 N N . LYS A 1 88 ? 20.411 -1.711 -34.821 1.00 93.62 88 LYS A N 1
ATOM 743 C CA . LYS A 1 88 ? 19.954 -1.798 -36.212 1.00 93.62 88 LYS A CA 1
ATOM 744 C C . LYS A 1 88 ? 20.568 -0.705 -37.082 1.00 93.62 88 LYS A C 1
ATOM 746 O O . LYS A 1 88 ? 21.096 -1.010 -38.146 1.00 93.62 88 LYS A O 1
ATOM 751 N N . CYS A 1 89 ? 20.512 0.549 -36.637 1.00 92.31 89 CYS A N 1
ATOM 752 C CA . CYS A 1 89 ? 20.994 1.687 -37.414 1.00 92.31 89 CYS A CA 1
ATOM 753 C C . CYS A 1 89 ? 22.518 1.712 -37.511 1.00 92.31 89 CYS A C 1
ATOM 755 O O . CYS A 1 89 ? 23.043 2.060 -38.558 1.00 92.31 89 CYS A O 1
ATOM 757 N N . SER A 1 90 ? 23.241 1.342 -36.450 1.00 91.88 90 SER A N 1
ATOM 758 C CA . SER A 1 90 ? 24.707 1.438 -36.430 1.00 91.88 90 SER A CA 1
ATOM 759 C C . SER A 1 90 ? 25.422 0.307 -37.171 1.00 91.88 90 SER A C 1
ATOM 761 O O . SER A 1 90 ? 26.606 0.454 -37.461 1.00 91.88 90 SER A O 1
ATOM 763 N N . ARG A 1 91 ? 24.737 -0.793 -37.509 1.00 92.31 91 ARG A N 1
ATOM 764 C CA . ARG A 1 91 ? 25.345 -1.992 -38.110 1.00 92.31 91 ARG A CA 1
ATOM 765 C C . ARG A 1 91 ? 26.161 -1.682 -39.367 1.00 92.31 91 ARG A C 1
ATOM 767 O O . ARG A 1 91 ? 27.354 -1.983 -39.405 1.00 92.31 91 ARG A O 1
ATOM 774 N N . ASP A 1 92 ? 25.539 -1.024 -40.341 1.00 91.06 92 ASP A N 1
ATOM 775 C CA . ASP A 1 92 ? 26.168 -0.719 -41.631 1.00 91.06 92 ASP A CA 1
ATOM 776 C C . ASP A 1 92 ? 27.288 0.323 -41.478 1.00 91.06 92 ASP A C 1
ATOM 778 O O . ASP A 1 92 ? 28.336 0.219 -42.117 1.00 91.06 92 ASP A O 1
ATOM 782 N N . TYR A 1 93 ? 27.114 1.299 -40.577 1.00 90.94 93 TYR A N 1
ATOM 783 C CA . TYR A 1 93 ? 28.148 2.291 -40.265 1.00 90.94 93 TYR A CA 1
ATOM 784 C C . TYR A 1 93 ? 29.371 1.650 -3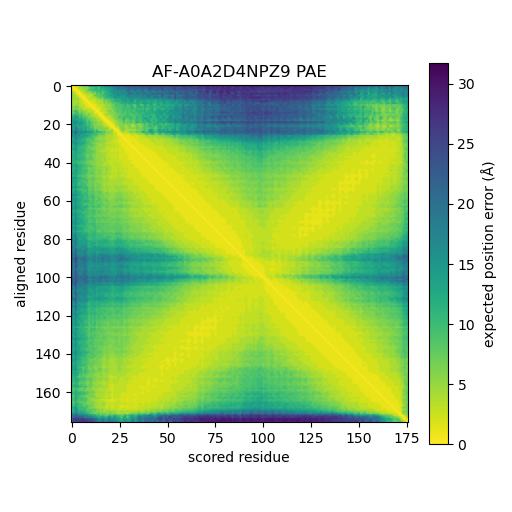9.610 1.00 90.94 93 TYR A C 1
ATOM 786 O O . TYR A 1 93 ? 30.496 1.922 -40.018 1.00 90.94 93 TYR A O 1
ATOM 7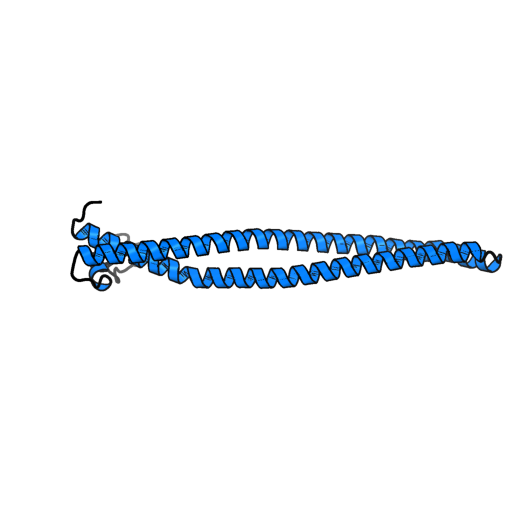94 N N . VAL A 1 94 ? 29.171 0.772 -38.624 1.00 93.12 94 VAL A N 1
ATOM 795 C CA . VAL A 1 94 ? 30.261 0.063 -37.940 1.00 93.12 94 VAL A CA 1
ATOM 796 C C . VAL A 1 94 ? 31.023 -0.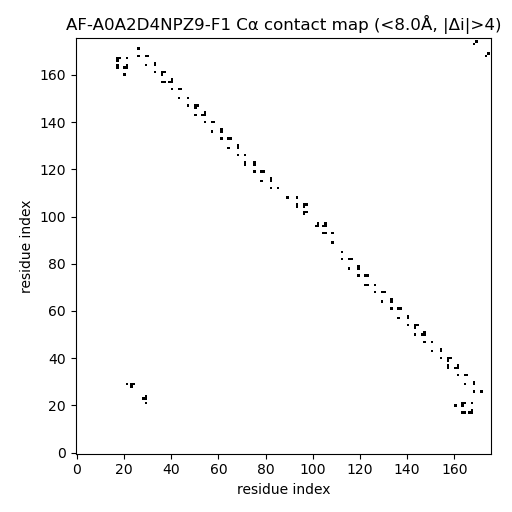827 -38.919 1.00 93.12 94 VAL A C 1
ATOM 798 O O . VAL A 1 94 ? 32.254 -0.842 -38.897 1.00 93.12 94 VAL A O 1
ATOM 801 N N . GLU A 1 95 ? 30.321 -1.545 -39.797 1.00 93.44 95 GLU A N 1
ATOM 802 C CA . GLU A 1 95 ? 30.968 -2.371 -40.816 1.00 93.44 95 GLU A CA 1
ATOM 803 C C . GLU A 1 95 ? 31.779 -1.521 -41.803 1.00 93.44 95 GLU A C 1
ATOM 805 O O . GLU A 1 95 ? 32.934 -1.844 -42.097 1.00 93.44 95 GLU A O 1
ATOM 810 N N . ARG A 1 96 ? 31.218 -0.396 -42.256 1.00 94.81 96 ARG A N 1
ATOM 811 C CA . ARG A 1 96 ? 31.912 0.556 -43.125 1.00 94.81 96 ARG A CA 1
ATOM 812 C C . ARG A 1 96 ? 33.162 1.136 -42.461 1.00 94.81 96 ARG A C 1
ATOM 814 O O . ARG A 1 96 ? 34.237 1.070 -43.052 1.00 94.81 96 ARG A O 1
ATOM 821 N N . PHE A 1 97 ? 33.058 1.636 -41.229 1.00 94.25 97 PHE A N 1
ATOM 822 C CA . PHE A 1 97 ? 34.197 2.215 -40.513 1.00 94.25 97 PHE A CA 1
ATOM 823 C C . PHE A 1 97 ? 35.299 1.193 -40.229 1.00 94.25 97 PHE A C 1
ATOM 825 O O . PHE A 1 97 ? 36.473 1.555 -40.282 1.00 94.25 97 PHE A O 1
ATOM 832 N N . ARG A 1 98 ? 34.962 -0.089 -40.012 1.00 92.88 98 ARG A N 1
ATOM 833 C CA . ARG A 1 98 ? 35.977 -1.156 -39.944 1.00 92.88 98 ARG A CA 1
ATOM 834 C C . ARG A 1 98 ? 36.728 -1.319 -41.260 1.00 92.88 98 ARG A C 1
ATOM 836 O O . ARG A 1 98 ? 37.950 -1.410 -41.236 1.00 92.88 98 ARG A O 1
ATOM 843 N N . ARG A 1 99 ? 36.024 -1.355 -42.398 1.00 94.88 99 ARG A N 1
ATOM 844 C CA . ARG A 1 99 ? 36.660 -1.487 -43.724 1.00 94.88 99 ARG A CA 1
ATOM 845 C C . ARG A 1 99 ? 37.555 -0.291 -44.053 1.00 94.88 99 ARG A C 1
ATOM 847 O O . ARG A 1 99 ? 38.593 -0.466 -44.677 1.00 94.88 99 ARG A O 1
ATOM 854 N N . GLU A 1 100 ? 37.166 0.901 -43.611 1.00 95.00 100 GLU A N 1
ATOM 855 C CA . GLU A 1 100 ? 37.931 2.145 -43.774 1.00 95.00 100 GLU A CA 1
ATOM 856 C C . GLU A 1 100 ? 39.096 2.285 -42.768 1.00 95.00 100 GLU A C 1
ATOM 858 O O . GLU A 1 100 ? 39.831 3.268 -42.822 1.00 95.00 100 GLU A O 1
ATOM 863 N N . GLY A 1 101 ? 39.279 1.336 -41.837 1.00 93.44 101 GLY A N 1
ATOM 864 C CA . GLY A 1 101 ? 40.308 1.407 -40.790 1.00 93.44 101 GLY A CA 1
ATOM 865 C C . GLY A 1 101 ? 40.056 2.490 -39.729 1.00 93.44 101 GLY A C 1
ATOM 866 O O . GLY A 1 101 ? 40.953 2.835 -38.961 1.00 93.44 101 GLY A O 1
ATOM 867 N N . ASN A 1 102 ? 38.843 3.047 -39.663 1.00 94.50 102 ASN A N 1
ATOM 868 C CA . ASN A 1 102 ? 38.473 4.110 -38.731 1.00 94.50 102 ASN A CA 1
ATOM 869 C C . ASN A 1 102 ? 38.024 3.540 -37.375 1.00 94.50 102 ASN A C 1
ATOM 871 O O . ASN A 1 102 ? 36.862 3.639 -36.971 1.00 94.50 102 ASN A O 1
ATOM 875 N N . GLU A 1 103 ? 38.966 2.940 -36.648 1.00 93.81 103 GLU A N 1
ATOM 876 C CA . GLU A 1 103 ? 38.698 2.302 -35.352 1.00 93.81 103 GLU A CA 1
ATOM 877 C C . GLU A 1 103 ? 38.167 3.277 -34.293 1.00 93.81 103 GLU A C 1
ATOM 879 O O . GLU A 1 103 ? 37.359 2.891 -33.448 1.00 93.81 103 GLU A O 1
ATOM 884 N N . LYS A 1 104 ? 38.558 4.558 -34.361 1.00 95.81 104 LYS A N 1
ATOM 885 C CA . LYS A 1 104 ? 38.090 5.592 -33.423 1.00 95.81 104 LYS A CA 1
ATOM 886 C C . LYS A 1 104 ? 36.571 5.739 -33.458 1.00 95.81 104 LYS A C 1
ATOM 888 O O . LYS A 1 104 ? 35.950 5.885 -32.408 1.00 95.81 104 LYS A O 1
ATOM 893 N N . GLU A 1 105 ? 35.968 5.693 -34.643 1.00 93.06 105 GLU A N 1
ATOM 894 C CA . GLU A 1 105 ? 34.516 5.825 -34.776 1.00 93.06 105 GLU A CA 1
ATOM 895 C C . GLU A 1 105 ? 33.776 4.577 -34.298 1.00 93.06 105 GLU A C 1
ATOM 897 O O . GLU A 1 105 ? 32.782 4.681 -33.580 1.00 93.06 105 GLU A O 1
ATOM 902 N N . VAL A 1 106 ? 34.318 3.394 -34.602 1.00 93.81 106 VAL A N 1
ATOM 903 C CA . VAL A 1 106 ? 33.793 2.122 -34.088 1.00 93.81 106 VAL A CA 1
ATOM 904 C C . VAL A 1 106 ? 33.795 2.119 -32.557 1.00 93.81 106 VAL A C 1
ATOM 906 O O . VAL A 1 106 ? 32.774 1.801 -31.947 1.00 93.81 106 VAL A O 1
ATOM 909 N N . GLN A 1 107 ? 34.896 2.543 -31.929 1.00 95.31 107 GLN A N 1
ATOM 910 C CA . GLN A 1 107 ? 34.983 2.651 -30.471 1.00 95.31 107 GLN A CA 1
ATOM 911 C C . GLN A 1 107 ? 33.969 3.645 -29.898 1.00 95.31 107 GLN A C 1
ATOM 913 O O . GLN A 1 107 ? 33.313 3.325 -28.909 1.00 95.31 107 GLN A O 1
ATOM 918 N N . ARG A 1 108 ? 33.774 4.817 -30.523 1.00 94.69 108 ARG A N 1
ATOM 919 C CA . ARG A 1 108 ? 32.761 5.793 -30.074 1.00 94.69 108 ARG A CA 1
ATOM 920 C C . ARG A 1 108 ? 31.354 5.194 -30.047 1.00 94.69 108 ARG A C 1
ATOM 922 O O . ARG A 1 108 ? 30.641 5.370 -29.057 1.00 94.69 108 ARG A O 1
ATOM 929 N N . ILE A 1 109 ? 30.970 4.467 -31.097 1.00 93.50 109 ILE A N 1
ATOM 930 C CA . ILE A 1 109 ? 29.657 3.812 -31.195 1.00 93.50 109 ILE A CA 1
ATOM 931 C C . ILE A 1 109 ? 29.516 2.710 -30.135 1.00 93.50 109 ILE A C 1
ATOM 933 O O . ILE A 1 109 ? 28.491 2.645 -29.452 1.00 93.50 109 ILE A O 1
ATOM 937 N N . MET A 1 110 ? 30.545 1.877 -29.954 1.00 93.56 110 MET A N 1
ATOM 938 C CA . MET A 1 110 ? 30.534 0.802 -28.956 1.00 93.56 110 MET A CA 1
ATOM 939 C C . MET A 1 110 ? 30.438 1.345 -27.527 1.00 93.56 110 MET A C 1
ATOM 941 O O . MET A 1 110 ? 29.558 0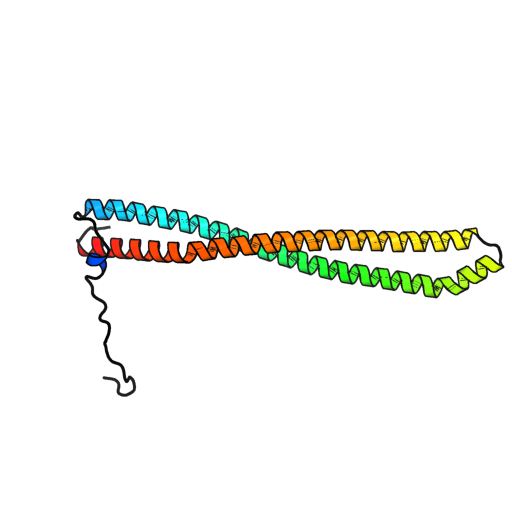.924 -26.782 1.00 93.56 110 MET A O 1
ATOM 945 N N . MET A 1 111 ? 31.247 2.349 -27.175 1.00 95.75 111 MET A N 1
ATOM 946 C CA . MET A 1 111 ? 31.191 2.994 -25.858 1.00 95.75 111 MET A CA 1
ATOM 947 C C . MET A 1 111 ? 29.816 3.607 -25.572 1.00 95.75 111 MET A C 1
ATOM 949 O O . MET A 1 111 ? 29.342 3.590 -24.438 1.00 95.75 111 MET A O 1
ATOM 953 N N . ASN A 1 112 ? 29.162 4.183 -26.584 1.00 94.81 112 A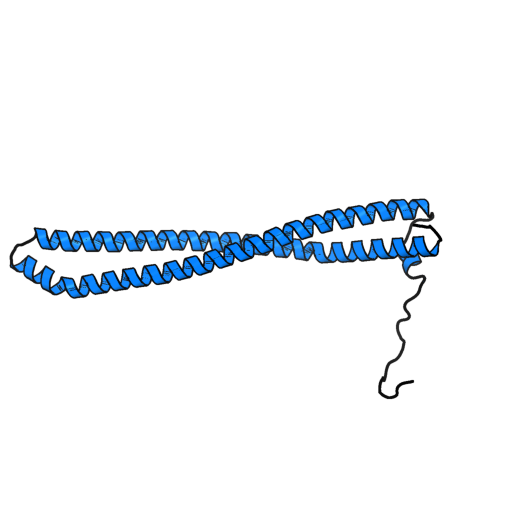SN A N 1
ATOM 954 C CA . ASN A 1 112 ? 27.806 4.698 -26.420 1.00 94.81 112 ASN A CA 1
ATOM 955 C C . ASN A 1 112 ? 26.794 3.568 -26.163 1.00 94.81 112 ASN A C 1
ATOM 957 O O . ASN A 1 112 ? 25.958 3.708 -25.273 1.00 94.81 112 ASN A O 1
ATOM 961 N N . SER A 1 113 ? 26.914 2.440 -26.875 1.00 94.19 113 SER A N 1
ATOM 962 C CA . SER A 1 113 ? 26.083 1.249 -26.635 1.00 94.19 113 SER A CA 1
ATOM 963 C C . SER A 1 113 ? 26.266 0.696 -25.222 1.00 94.19 113 SER A C 1
ATOM 965 O O . SER A 1 113 ? 25.290 0.403 -24.537 1.00 94.19 113 SER A O 1
ATOM 967 N N . GLU A 1 114 ? 27.509 0.613 -24.748 1.00 95.81 114 GLU A N 1
ATOM 968 C CA . GLU A 1 114 ? 27.820 0.163 -23.389 1.00 95.81 114 GLU A CA 1
ATOM 969 C C . GLU A 1 114 ? 27.217 1.085 -22.329 1.00 95.81 114 GLU A C 1
ATOM 971 O O . GLU A 1 114 ? 26.618 0.603 -21.370 1.00 95.81 114 GLU A O 1
ATOM 976 N N . LYS A 1 115 ? 27.291 2.409 -22.521 1.00 96.50 115 LYS A N 1
ATOM 977 C CA . LYS A 1 115 ? 26.635 3.376 -21.624 1.00 96.50 115 LYS A CA 1
ATOM 978 C C . LYS A 1 115 ? 25.122 3.184 -21.583 1.00 96.50 115 LYS A C 1
ATOM 980 O O . LYS A 1 115 ? 24.535 3.251 -20.506 1.00 96.50 115 LYS A O 1
ATOM 985 N N . LEU A 1 116 ? 24.497 2.938 -22.734 1.00 95.75 116 LEU A N 1
ATOM 986 C CA . LEU A 1 116 ? 23.059 2.699 -22.808 1.00 95.75 116 LEU A CA 1
ATOM 987 C C . LEU A 1 116 ? 22.670 1.408 -22.069 1.00 95.75 116 LEU A C 1
ATOM 989 O O . LEU A 1 116 ? 21.753 1.42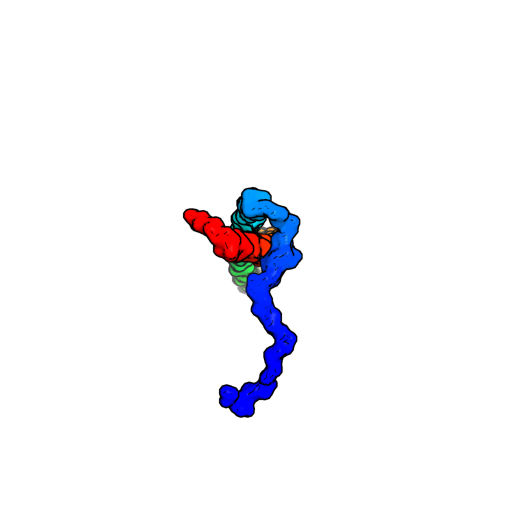6 -21.250 1.00 95.75 116 LEU A O 1
ATOM 993 N N . LYS A 1 117 ? 23.422 0.320 -22.278 1.00 96.12 117 LYS A N 1
ATOM 994 C CA . LYS A 1 117 ? 23.226 -0.963 -21.581 1.00 96.12 117 LYS A CA 1
ATOM 995 C C . LYS A 1 117 ? 23.450 -0.836 -20.072 1.00 96.12 117 LYS A C 1
ATOM 997 O O . LYS A 1 117 ? 22.623 -1.309 -19.302 1.00 96.12 117 LYS A O 1
ATOM 1002 N N . SER A 1 118 ? 24.502 -0.133 -19.647 1.00 97.69 118 SER A N 1
ATOM 1003 C CA . SER A 1 118 ? 24.759 0.166 -18.229 1.00 97.69 118 SER A CA 1
ATOM 1004 C C . SER A 1 118 ? 23.586 0.906 -17.595 1.00 97.69 118 SER A C 1
ATOM 1006 O O . SER A 1 118 ? 23.138 0.550 -16.507 1.00 97.69 118 SER A O 1
ATOM 1008 N N . ARG A 1 119 ? 23.038 1.905 -18.296 1.00 96.88 119 ARG A N 1
ATOM 1009 C CA . ARG A 1 119 ? 21.901 2.671 -17.791 1.00 96.88 119 ARG A CA 1
ATOM 1010 C C . ARG A 1 119 ? 20.642 1.816 -17.639 1.00 96.88 119 ARG A C 1
ATOM 1012 O O . ARG A 1 119 ? 19.917 1.992 -16.667 1.00 96.88 119 ARG A O 1
ATOM 1019 N N . ILE A 1 120 ? 20.390 0.890 -18.562 1.00 96.50 120 ILE A N 1
ATOM 1020 C CA . ILE A 1 120 ? 19.276 -0.065 -18.456 1.00 96.50 120 ILE A CA 1
ATOM 1021 C C . ILE A 1 120 ? 19.426 -0.935 -17.208 1.00 96.50 120 ILE A C 1
ATOM 1023 O O . ILE A 1 120 ? 18.469 -1.064 -16.445 1.00 96.50 120 ILE A O 1
ATOM 1027 N N . THR A 1 121 ? 20.622 -1.472 -16.960 1.00 97.50 121 THR A N 1
ATOM 1028 C CA . THR A 1 121 ? 20.901 -2.279 -15.764 1.00 97.50 121 THR A CA 1
ATOM 1029 C C . THR A 1 121 ? 20.616 -1.500 -14.478 1.00 97.50 121 THR A C 1
ATOM 1031 O O . THR A 1 121 ? 19.902 -1.995 -13.613 1.00 97.50 121 THR A O 1
ATOM 1034 N N . GLU A 1 122 ? 21.061 -0.243 -14.379 1.00 98.06 122 GLU A N 1
ATOM 1035 C CA . GLU A 1 122 ? 20.778 0.612 -13.212 1.00 98.06 122 GLU A CA 1
ATOM 1036 C C . GLU A 1 122 ? 19.273 0.833 -12.979 1.00 98.06 122 GLU A C 1
ATOM 1038 O O . GLU A 1 122 ? 18.802 0.880 -11.837 1.00 98.06 122 GLU A O 1
ATOM 1043 N N . ILE A 1 123 ? 18.505 0.996 -14.062 1.00 97.69 123 ILE A N 1
ATOM 1044 C CA . ILE A 1 123 ? 17.051 1.178 -13.995 1.00 97.69 123 ILE A CA 1
ATOM 1045 C C . ILE A 1 123 ? 16.383 -0.125 -13.535 1.00 97.69 123 ILE A C 1
ATOM 1047 O O . ILE A 1 123 ? 15.495 -0.078 -12.680 1.00 97.69 123 ILE A O 1
ATOM 1051 N N . HIS A 1 124 ? 16.832 -1.280 -14.034 1.00 98.31 124 HIS A N 1
ATOM 1052 C CA . HIS A 1 124 ? 16.376 -2.587 -13.558 1.00 98.31 124 HIS A CA 1
ATOM 1053 C C . HIS A 1 124 ? 16.655 -2.792 -12.072 1.00 98.31 124 HIS A C 1
ATOM 1055 O O . HIS A 1 124 ? 15.748 -3.184 -11.340 1.00 98.31 124 HIS A O 1
ATOM 1061 N N . ASP A 1 125 ? 17.864 -2.483 -11.609 1.00 98.31 125 ASP A N 1
ATOM 1062 C CA . ASP A 1 125 ? 18.237 -2.623 -10.200 1.00 98.31 125 ASP A CA 1
ATOM 1063 C C . ASP A 1 125 ? 17.379 -1.721 -9.304 1.00 98.31 125 ASP A C 1
ATOM 1065 O O . ASP A 1 125 ? 16.873 -2.147 -8.262 1.00 98.31 125 ASP A O 1
ATOM 1069 N N . SER A 1 126 ? 17.138 -0.483 -9.746 1.00 98.25 126 SER A N 1
ATOM 1070 C CA . SER A 1 126 ? 16.260 0.464 -9.050 1.00 98.25 126 SER A CA 1
ATOM 1071 C C . SER A 1 126 ? 14.818 -0.046 -8.967 1.00 98.25 126 SER A C 1
ATOM 1073 O O . SER A 1 126 ? 14.193 0.033 -7.907 1.00 98.25 126 SER A O 1
ATOM 1075 N N . LYS A 1 127 ? 14.300 -0.619 -10.062 1.00 98.44 127 LYS A N 1
ATOM 1076 C CA . LYS A 1 127 ? 12.980 -1.257 -10.098 1.00 98.44 127 LYS A CA 1
ATOM 1077 C C . LYS A 1 127 ? 12.919 -2.458 -9.149 1.00 98.44 127 LYS A C 1
ATOM 1079 O O . LYS A 1 127 ? 11.981 -2.542 -8.362 1.00 98.44 127 LYS A O 1
ATOM 1084 N N . MET A 1 128 ? 13.907 -3.355 -9.183 1.00 98.50 128 MET A N 1
ATOM 1085 C CA . MET A 1 128 ? 13.946 -4.542 -8.316 1.00 98.50 128 MET A CA 1
ATOM 1086 C C . MET A 1 128 ? 13.937 -4.162 -6.835 1.00 98.50 128 MET A C 1
ATOM 1088 O O . MET A 1 128 ? 13.216 -4.768 -6.041 1.00 98.50 128 MET A O 1
ATOM 1092 N N . LYS A 1 129 ? 14.691 -3.123 -6.457 1.00 98.38 129 LYS A N 1
ATOM 1093 C CA . LYS A 1 129 ? 14.676 -2.598 -5.089 1.00 98.38 129 LYS A CA 1
ATOM 1094 C C . LYS A 1 129 ? 13.283 -2.104 -4.692 1.00 98.38 129 LYS A C 1
ATOM 1096 O O . LYS A 1 129 ? 12.788 -2.458 -3.625 1.00 98.38 129 LYS A O 1
ATOM 1101 N N . LEU A 1 130 ? 12.616 -1.353 -5.570 1.00 98.38 130 LEU A N 1
ATOM 1102 C CA . LEU A 1 130 ? 11.257 -0.874 -5.320 1.00 98.38 130 LEU A CA 1
ATOM 1103 C C . LEU A 1 130 ? 10.233 -2.020 -5.223 1.00 98.38 130 LEU A C 1
ATOM 1105 O O . LEU A 1 130 ? 9.312 -1.952 -4.411 1.00 98.38 130 LEU A O 1
ATOM 1109 N N . GLU A 1 131 ? 10.388 -3.083 -6.015 1.00 98.56 131 GLU A N 1
ATOM 1110 C CA . GLU A 1 131 ? 9.556 -4.291 -5.932 1.00 98.56 131 GLU A CA 1
ATOM 1111 C C . GLU A 1 131 ? 9.748 -5.031 -4.601 1.00 98.56 131 GLU A C 1
ATOM 1113 O O . GLU A 1 131 ? 8.773 -5.503 -4.006 1.00 98.56 131 GLU A O 1
ATOM 1118 N N . GLN A 1 132 ? 10.985 -5.101 -4.100 1.00 98.38 132 GLN A N 1
ATOM 1119 C CA . GLN A 1 132 ? 11.279 -5.662 -2.783 1.00 98.38 132 GLN A CA 1
ATOM 1120 C C . GLN A 1 132 ? 10.632 -4.830 -1.668 1.00 98.38 132 GLN A C 1
ATOM 1122 O O . GLN A 1 132 ? 9.952 -5.396 -0.808 1.00 98.38 132 GLN A O 1
ATOM 1127 N N . ASP A 1 133 ? 10.776 -3.505 -1.722 1.00 97.81 133 ASP A N 1
ATOM 1128 C CA . ASP A 1 133 ? 10.161 -2.583 -0.763 1.00 97.81 133 ASP A CA 1
ATOM 1129 C C . ASP A 1 133 ? 8.627 -2.693 -0.792 1.00 97.81 133 ASP A C 1
ATOM 1131 O O . ASP A 1 133 ? 7.982 -2.769 0.255 1.00 97.81 133 ASP A O 1
ATOM 1135 N N . LEU A 1 134 ? 8.027 -2.781 -1.988 1.00 98.31 134 LEU A N 1
ATOM 1136 C CA . LEU A 1 134 ? 6.588 -3.002 -2.158 1.00 98.31 134 LEU A CA 1
ATOM 1137 C C . LEU A 1 134 ? 6.148 -4.313 -1.497 1.00 98.31 134 LEU A C 1
ATOM 1139 O O . LEU A 1 134 ? 5.126 -4.343 -0.812 1.00 98.31 134 LEU A O 1
ATOM 1143 N N . LYS A 1 135 ? 6.893 -5.406 -1.702 1.00 98.31 135 LYS A N 1
ATOM 1144 C CA . LYS A 1 135 ? 6.569 -6.716 -1.122 1.00 98.31 135 LYS A CA 1
ATOM 1145 C C . LYS A 1 135 ? 6.637 -6.684 0.404 1.00 98.31 135 LYS A C 1
ATOM 1147 O O . LYS A 1 135 ? 5.739 -7.222 1.055 1.00 98.31 135 LYS A O 1
ATOM 1152 N N . GLN A 1 136 ? 7.671 -6.050 0.954 1.00 98.06 136 GLN A N 1
ATOM 1153 C CA . GLN A 1 136 ? 7.852 -5.903 2.394 1.00 98.06 136 GLN A CA 1
ATOM 1154 C C . GLN A 1 136 ? 6.700 -5.099 3.004 1.00 98.06 136 GLN A C 1
ATOM 1156 O O . GLN A 1 136 ? 5.979 -5.614 3.860 1.00 98.06 136 GLN A O 1
ATOM 1161 N N . GLN A 1 137 ? 6.435 -3.907 2.472 1.00 98.00 137 GLN A N 1
ATOM 1162 C CA . GLN A 1 137 ? 5.361 -3.046 2.960 1.00 98.00 137 GLN A CA 1
ATOM 1163 C C . GLN A 1 137 ? 3.972 -3.681 2.776 1.00 98.00 137 GLN A C 1
ATOM 1165 O O . GLN A 1 137 ? 3.080 -3.506 3.603 1.00 98.00 137 GLN A O 1
ATOM 1170 N N . ALA A 1 138 ? 3.765 -4.474 1.719 1.00 98.25 138 ALA A N 1
ATOM 1171 C CA . ALA A 1 138 ? 2.509 -5.193 1.520 1.00 98.25 138 ALA A CA 1
ATOM 1172 C C . ALA A 1 138 ? 2.295 -6.277 2.583 1.00 98.25 138 ALA A C 1
ATOM 1174 O O . ALA A 1 138 ? 1.151 -6.557 2.945 1.00 98.25 138 ALA A O 1
ATOM 1175 N N . SER A 1 139 ? 3.374 -6.892 3.075 1.00 98.06 139 SER A N 1
ATOM 1176 C CA . SER A 1 139 ? 3.301 -7.839 4.188 1.00 98.06 139 SER A CA 1
ATOM 1177 C C . SER A 1 139 ? 2.951 -7.131 5.497 1.00 98.06 139 SER A C 1
ATOM 1179 O O . SER A 1 139 ? 2.026 -7.559 6.181 1.00 98.06 139 SER A O 1
ATOM 1181 N N . GLU A 1 140 ? 3.584 -5.991 5.777 1.00 96.50 140 GLU A N 1
ATOM 1182 C CA . GLU A 1 140 ? 3.312 -5.165 6.959 1.00 96.50 140 GLU A CA 1
ATOM 1183 C C . GLU A 1 140 ? 1.859 -4.683 6.972 1.00 96.50 140 GLU A C 1
ATOM 1185 O O . GLU A 1 140 ? 1.163 -4.831 7.975 1.00 96.50 140 GLU A O 1
ATOM 1190 N N . ASN A 1 141 ? 1.343 -4.230 5.825 1.00 98.00 141 ASN A N 1
ATOM 1191 C CA . ASN A 1 141 ? -0.047 -3.795 5.707 1.00 98.00 141 ASN A CA 1
ATOM 1192 C C . ASN A 1 141 ? -1.059 -4.921 5.983 1.00 98.00 141 ASN A C 1
ATOM 1194 O O . ASN A 1 141 ? -2.133 -4.677 6.532 1.00 98.00 141 ASN A O 1
ATOM 1198 N N . ARG A 1 142 ? -0.723 -6.172 5.631 1.00 98.00 142 ARG A N 1
ATOM 1199 C CA . ARG A 1 142 ? -1.549 -7.343 5.979 1.00 98.00 142 ARG A CA 1
ATOM 1200 C C . ARG A 1 142 ? -1.509 -7.642 7.473 1.00 98.00 142 ARG A C 1
ATOM 1202 O O . ARG A 1 142 ? -2.513 -8.088 8.019 1.00 98.00 142 ARG A O 1
ATOM 1209 N N . GLU A 1 143 ? -0.378 -7.419 8.136 1.00 97.94 143 GLU A N 1
ATOM 1210 C CA . GLU A 1 143 ? -0.290 -7.573 9.590 1.00 97.94 143 GLU A CA 1
ATOM 1211 C C . GLU A 1 143 ? -1.109 -6.503 10.322 1.00 97.94 143 GLU A C 1
ATOM 1213 O O . GLU A 1 143 ? -1.779 -6.828 11.303 1.00 97.94 143 GLU A O 1
ATOM 1218 N N . ILE A 1 144 ? -1.148 -5.264 9.817 1.00 97.69 144 ILE A N 1
ATOM 1219 C CA . ILE A 1 144 ? -2.036 -4.215 10.347 1.00 97.69 144 ILE A CA 1
ATOM 1220 C C . ILE A 1 144 ? -3.506 -4.636 10.212 1.00 97.69 144 ILE A C 1
ATOM 1222 O O . ILE A 1 144 ? -4.243 -4.605 11.198 1.00 97.69 144 ILE A O 1
ATOM 1226 N N . ASP A 1 145 ? -3.924 -5.118 9.036 1.00 97.88 145 ASP A N 1
ATOM 1227 C CA . ASP A 1 145 ? -5.295 -5.607 8.824 1.00 97.88 145 ASP A CA 1
ATOM 1228 C C . ASP A 1 145 ? -5.648 -6.774 9.768 1.00 97.88 145 ASP A C 1
ATOM 1230 O O . ASP A 1 145 ? -6.718 -6.789 10.381 1.00 97.88 145 ASP A O 1
ATOM 1234 N N . LYS A 1 146 ? -4.729 -7.726 9.984 1.00 98.12 146 LYS A N 1
ATOM 1235 C CA . LYS A 1 146 ? -4.922 -8.804 10.971 1.00 98.12 146 LYS A CA 1
ATOM 1236 C C . LYS A 1 146 ? -5.115 -8.264 12.387 1.00 98.12 146 LYS A C 1
ATOM 1238 O O . LYS A 1 146 ? -6.044 -8.702 13.069 1.00 98.12 146 LYS A O 1
ATOM 1243 N N . ARG A 1 147 ? -4.278 -7.316 12.826 1.00 97.62 147 ARG A N 1
ATOM 1244 C CA . ARG A 1 147 ? -4.403 -6.680 14.151 1.00 97.62 147 ARG A CA 1
ATOM 1245 C C . ARG A 1 147 ? -5.756 -5.991 14.293 1.00 97.62 147 ARG A C 1
ATOM 1247 O O . ARG A 1 147 ? -6.485 -6.277 15.240 1.00 97.62 147 ARG A O 1
ATOM 1254 N N . MET A 1 148 ? -6.162 -5.194 13.309 1.00 98.00 148 MET A N 1
ATOM 1255 C CA . MET A 1 148 ? -7.487 -4.570 13.300 1.00 98.00 148 MET A CA 1
ATOM 1256 C C . MET A 1 148 ? -8.615 -5.604 13.387 1.00 98.00 148 MET A C 1
ATOM 1258 O O . MET A 1 148 ? -9.543 -5.449 14.181 1.00 98.00 148 MET A O 1
ATOM 1262 N N . ASN A 1 149 ? -8.542 -6.681 12.601 1.00 96.81 149 ASN A N 1
ATOM 1263 C CA . ASN A 1 149 ? -9.556 -7.734 12.598 1.00 96.81 149 ASN A CA 1
ATOM 1264 C C . ASN A 1 149 ? -9.622 -8.497 13.929 1.00 96.81 149 ASN A C 1
ATOM 1266 O O . ASN A 1 149 ? -10.715 -8.901 14.324 1.00 96.81 149 ASN A O 1
ATOM 1270 N N . SER A 1 150 ? -8.506 -8.628 14.652 1.00 96.81 150 SER A N 1
ATOM 1271 C CA . SER A 1 150 ? -8.506 -9.171 16.017 1.00 96.81 150 SER A CA 1
ATOM 1272 C C . SER A 1 150 ? -9.126 -8.230 17.055 1.00 96.81 150 SER A C 1
ATOM 1274 O O . SER A 1 150 ? -9.746 -8.708 17.999 1.00 96.81 150 SER A O 1
ATOM 1276 N N . LEU A 1 151 ? -9.050 -6.907 16.860 1.00 96.25 151 LEU A N 1
ATOM 1277 C CA . LEU A 1 151 ? -9.639 -5.920 17.777 1.00 96.25 151 LEU A CA 1
ATOM 1278 C C . LEU A 1 151 ? -11.150 -5.729 17.585 1.00 96.25 151 LEU A C 1
ATOM 1280 O O . LEU A 1 151 ? -11.860 -5.415 18.541 1.00 96.25 151 LEU A O 1
ATOM 1284 N N . LYS A 1 152 ? -11.671 -5.928 16.367 1.00 95.81 152 LYS A N 1
ATOM 1285 C CA . LYS A 1 152 ? -13.109 -5.799 16.052 1.00 95.81 152 LYS A CA 1
ATOM 1286 C C . LYS A 1 152 ? -14.044 -6.564 17.010 1.00 95.81 152 LYS A C 1
ATOM 1288 O O . LYS A 1 152 ? -15.003 -5.944 17.482 1.00 95.81 152 LYS A O 1
ATOM 1293 N N . PRO A 1 153 ? -13.844 -7.868 17.300 1.00 97.56 153 PRO A N 1
ATOM 1294 C CA . PRO A 1 153 ? -14.717 -8.592 18.224 1.00 97.56 153 PRO A CA 1
ATOM 1295 C C . PRO A 1 153 ? -14.658 -8.021 19.643 1.00 97.56 153 PRO A C 1
ATOM 1297 O O . PRO A 1 153 ? -15.713 -7.828 20.247 1.00 97.56 153 PRO A O 1
ATOM 1300 N N . ASP A 1 154 ? -13.467 -7.680 20.137 1.00 95.06 154 ASP A N 1
ATOM 1301 C CA . ASP A 1 154 ? -13.282 -7.101 21.470 1.00 95.06 154 ASP A CA 1
ATOM 1302 C C . ASP A 1 154 ? -14.009 -5.761 21.604 1.00 95.06 154 ASP A C 1
ATOM 1304 O O . ASP A 1 154 ? -14.736 -5.536 22.570 1.00 95.06 154 ASP A O 1
ATOM 1308 N N . LEU A 1 155 ? -13.876 -4.883 20.606 1.00 96.38 155 LEU A N 1
ATOM 1309 C CA . LEU A 1 155 ? -14.577 -3.599 20.563 1.00 96.38 155 LEU A CA 1
ATOM 1310 C C . LEU A 1 155 ? -16.094 -3.772 20.578 1.00 96.38 155 LEU A C 1
ATOM 1312 O O . LEU A 1 155 ? -16.797 -3.067 21.306 1.00 96.38 155 LEU A O 1
ATOM 1316 N N . LEU A 1 156 ? -16.612 -4.724 19.796 1.00 96.06 156 LEU A N 1
ATOM 1317 C CA . LEU A 1 156 ? -18.041 -5.016 19.762 1.00 96.06 156 LEU A CA 1
ATOM 1318 C C . LEU A 1 156 ? -18.535 -5.550 21.111 1.00 96.06 156 LEU A C 1
ATOM 1320 O O . LEU A 1 156 ? -19.610 -5.153 21.564 1.00 96.06 156 LEU A O 1
ATOM 1324 N N . GLN A 1 157 ? -17.774 -6.442 21.745 1.00 94.94 157 GLN A N 1
ATOM 1325 C CA . GLN A 1 157 ? -18.113 -7.006 23.050 1.00 94.94 157 GLN A CA 1
ATOM 1326 C C . GLN A 1 157 ? -18.080 -5.943 24.147 1.00 94.94 157 GLN A C 1
ATOM 1328 O O . GLN A 1 157 ? -19.067 -5.798 24.865 1.00 94.94 157 GLN A O 1
ATOM 1333 N N . LEU A 1 158 ? -17.013 -5.146 24.229 1.00 94.94 158 LEU A N 1
ATOM 1334 C CA . LEU A 1 158 ? -16.889 -4.061 25.205 1.00 94.94 158 LEU A CA 1
ATOM 1335 C C . LEU A 1 158 ? -17.985 -3.014 25.035 1.00 94.94 158 LEU A C 1
ATOM 1337 O O . LEU A 1 158 ? -18.571 -2.576 26.023 1.00 94.94 158 LEU A O 1
ATOM 1341 N N . ARG A 1 159 ? -18.323 -2.655 23.790 1.00 94.81 159 ARG A N 1
ATOM 1342 C CA . ARG A 1 159 ? -19.450 -1.760 23.510 1.00 94.81 159 ARG A CA 1
ATOM 1343 C C . ARG A 1 159 ? -20.761 -2.342 24.028 1.00 94.81 159 ARG A C 1
ATOM 1345 O O . ARG A 1 159 ? -21.478 -1.656 24.745 1.00 94.81 159 ARG A O 1
ATOM 1352 N N . LYS A 1 160 ? -21.064 -3.600 23.685 1.00 93.44 160 LYS A N 1
ATOM 1353 C CA . LYS A 1 160 ? -22.290 -4.280 24.136 1.00 93.44 160 LYS A CA 1
ATOM 1354 C C . LYS A 1 160 ? -22.371 -4.344 25.659 1.00 93.44 160 LYS A C 1
ATOM 1356 O O . LYS A 1 160 ? -23.430 -4.070 26.211 1.00 93.44 160 LYS A O 1
ATOM 1361 N N . LEU A 1 161 ? -21.265 -4.679 26.317 1.00 91.81 161 LEU A N 1
ATOM 1362 C CA . LEU A 1 161 ? -21.189 -4.804 27.767 1.00 91.81 161 LEU A CA 1
ATOM 1363 C C . LEU A 1 161 ? -21.390 -3.448 28.449 1.00 91.81 161 LEU A C 1
ATOM 1365 O O . LEU A 1 161 ? -22.263 -3.308 29.300 1.00 91.81 161 LEU A O 1
ATOM 1369 N N . ARG A 1 162 ? -20.675 -2.415 27.993 1.00 92.69 162 ARG A N 1
ATOM 1370 C CA . ARG A 1 162 ? -20.864 -1.029 28.441 1.00 92.69 162 ARG A CA 1
ATOM 1371 C C . ARG A 1 162 ? -22.317 -0.576 28.275 1.00 92.69 162 ARG A C 1
ATOM 1373 O O . ARG A 1 162 ? -22.888 -0.005 29.200 1.00 92.69 162 ARG A O 1
ATOM 1380 N N . ASP A 1 163 ? -22.919 -0.836 27.116 1.00 91.25 163 ASP A N 1
ATOM 1381 C CA . ASP A 1 163 ? -24.297 -0.431 26.822 1.00 91.25 163 ASP A CA 1
ATOM 1382 C C . ASP A 1 163 ? -25.305 -1.173 27.725 1.00 91.25 163 ASP A C 1
ATOM 1384 O O . ASP A 1 163 ? -26.272 -0.575 28.191 1.00 91.25 163 ASP A O 1
ATOM 1388 N N . GLN A 1 164 ? -25.064 -2.448 28.051 1.00 90.31 164 GLN A N 1
ATOM 1389 C CA . GLN A 1 164 ? -25.890 -3.205 29.001 1.00 90.31 164 GLN A CA 1
ATOM 1390 C C . GLN A 1 164 ? -25.789 -2.661 30.432 1.00 90.31 164 GLN A C 1
ATOM 1392 O O . GLN A 1 164 ? -26.821 -2.492 31.080 1.00 90.31 164 GLN A O 1
ATOM 1397 N N . TYR A 1 165 ? -24.582 -2.329 30.899 1.00 90.19 165 TYR A N 1
ATOM 1398 C CA . TYR A 1 165 ? -24.365 -1.723 32.219 1.00 90.19 165 TYR A CA 1
ATOM 1399 C C . TYR A 1 165 ? -25.019 -0.333 32.319 1.00 90.19 165 TYR A C 1
ATOM 1401 O O . TYR A 1 165 ? -25.665 -0.020 33.319 1.00 90.19 165 TYR A O 1
ATOM 1409 N N . LEU A 1 166 ? -24.939 0.478 31.257 1.00 89.69 166 LEU A N 1
ATOM 1410 C CA . LEU A 1 166 ? -25.638 1.768 31.171 1.00 89.69 166 LEU A CA 1
ATOM 1411 C C . LEU A 1 166 ? -27.159 1.613 31.277 1.00 89.69 166 LEU A C 1
ATOM 1413 O O . LEU A 1 166 ? -27.811 2.353 32.020 1.00 89.69 166 LEU A O 1
ATOM 1417 N N . VAL A 1 167 ? -27.737 0.651 30.550 1.00 89.75 167 VAL A N 1
ATOM 1418 C CA . VAL A 1 167 ? -29.182 0.386 30.609 1.00 89.75 167 VAL A CA 1
ATOM 1419 C C . VAL A 1 167 ? -29.589 -0.099 32.000 1.00 89.75 167 VAL A C 1
ATOM 1421 O O . VAL A 1 167 ? -30.612 0.355 32.510 1.00 89.75 167 VAL A O 1
ATOM 1424 N N . TRP A 1 168 ? -28.790 -0.960 32.635 1.00 89.62 168 TRP A N 1
ATOM 1425 C CA . TRP A 1 168 ? -29.057 -1.444 33.991 1.00 89.62 168 TRP A CA 1
ATOM 1426 C C . TRP A 1 168 ? -29.110 -0.299 35.010 1.00 89.62 168 TRP A C 1
ATOM 1428 O O . TRP A 1 168 ? -30.087 -0.175 35.748 1.00 89.62 168 TRP A O 1
ATOM 1438 N N . LEU A 1 169 ? -28.120 0.602 34.993 1.00 87.50 169 LEU A N 1
ATOM 1439 C CA . LEU A 1 169 ? -28.108 1.787 35.860 1.00 87.50 169 LEU A CA 1
ATOM 1440 C C . LEU A 1 169 ? -29.331 2.677 35.600 1.00 87.50 169 LEU A C 1
ATOM 1442 O O . LEU A 1 169 ? -30.053 3.041 36.527 1.00 87.50 169 LEU A O 1
ATOM 1446 N N . THR A 1 170 ? -29.650 2.925 34.327 1.00 86.88 170 THR A N 1
ATOM 1447 C CA . THR A 1 170 ? -30.834 3.714 33.946 1.00 86.88 170 THR A CA 1
ATOM 1448 C C . THR A 1 170 ? -32.129 3.119 34.521 1.00 86.88 170 THR A C 1
ATOM 1450 O O . THR A 1 170 ? -32.986 3.856 35.009 1.00 86.88 170 THR A O 1
ATOM 1453 N N . GLN A 1 171 ? -32.276 1.788 34.525 1.00 85.69 171 GLN A N 1
ATOM 1454 C CA . GLN A 1 171 ? -33.442 1.105 35.103 1.00 85.69 171 GLN A CA 1
ATOM 1455 C C . GLN A 1 171 ? -33.520 1.213 36.635 1.00 85.69 171 GLN A C 1
ATOM 1457 O O . GLN A 1 171 ? -34.619 1.181 37.189 1.00 85.69 171 GLN A O 1
ATOM 1462 N N . LYS A 1 172 ? -32.381 1.353 37.324 1.00 83.44 172 LYS A N 1
ATOM 1463 C CA . LYS A 1 172 ? -32.309 1.550 38.784 1.00 83.44 172 LYS A CA 1
ATOM 1464 C C . LYS A 1 172 ? -32.476 3.011 39.212 1.00 83.44 172 LYS A C 1
ATOM 1466 O O . LYS A 1 172 ? -32.469 3.295 40.406 1.00 83.44 172 LYS A O 1
ATOM 1471 N N . GLY A 1 173 ? -32.694 3.925 38.265 1.00 74.94 173 GLY A N 1
ATOM 1472 C CA . GLY A 1 173 ? -33.025 5.320 38.551 1.00 74.94 173 GLY A CA 1
ATOM 1473 C C . GLY A 1 173 ? -31.823 6.210 38.861 1.00 74.94 173 GLY A C 1
ATOM 1474 O O . GLY A 1 173 ? -32.019 7.325 39.350 1.00 74.94 173 GLY A O 1
ATOM 1475 N N . THR A 1 174 ? -30.595 5.771 38.566 1.00 67.06 174 THR A N 1
ATOM 1476 C CA . THR A 1 174 ? -29.424 6.655 38.594 1.00 67.06 174 THR A CA 1
ATOM 1477 C C . THR A 1 174 ? -29.598 7.735 37.523 1.00 67.06 174 THR A C 1
ATOM 1479 O O . THR A 1 174 ? -29.706 7.441 36.332 1.00 67.06 174 THR A O 1
ATOM 1482 N N . ARG A 1 175 ? -29.703 9.000 37.953 1.00 54.88 175 ARG A N 1
ATOM 1483 C CA . ARG A 1 175 ? -29.739 10.158 37.046 1.00 54.88 175 ARG A CA 1
ATOM 1484 C C . ARG A 1 175 ? -28.336 10.412 36.484 1.00 54.88 175 ARG A C 1
ATOM 1486 O O . ARG A 1 175 ? -27.358 10.152 37.180 1.00 54.88 175 ARG A O 1
ATOM 1493 N N . GLN A 1 176 ? -28.297 10.875 35.231 1.00 52.41 176 GLN A N 1
ATOM 1494 C CA . GLN A 1 176 ? -27.083 11.298 34.520 1.00 52.41 176 GLN A CA 1
ATOM 1495 C C . GLN A 1 176 ? -26.302 12.363 35.286 1.00 52.41 176 GLN A C 1
ATOM 1497 O O . GLN A 1 176 ? -26.963 13.225 35.913 1.00 52.41 176 GLN A O 1
#

Sequence (176 aa):
YNAKLDTRLLYPISKYQQDQVVKEDSVEAVGEQLKVYHQQYQDKSREYDLLYEEYTRTSQELQMKRTAIEAFNETIKIFEEQCQTQEKCSRDYVERFRREGNEKEVQRIMMNSEKLKSRITEIHDSKMKLEQDLKQQASENREIDKRMNSLKPDLLQLRKLRDQYLVWLTQKGTRQ

Radius of gyration: 34.81 Å; Cα contacts (8 Å, |Δi|>4): 81; chains: 1; bounding box: 93×29×88 Å

Secondary structure (DSSP, 8-state):
--TT----------TTGGGGT---SSHHHHHHHHHHHHHHHHHHHHHHHHHHHHHHHHHHHHHHHHHHHHHHHHHHHHHHHHHHHHHHHHHHHHHHHHHTT-HHHHHHHHHHHHHHHHHHHHHHHHHHHHHHHHHHHHHHHHHHHHHHHHHHHHHHHHHHHHHHHHHHHHHTT---

Foldseek 3Di:
DDPVDPDDDPDDDDLCPLVVQDDDDDLVVLVVVLVVLVVVLVVLVVVLVVLVVVLVVLVVVLVVLVVVLVVLVVVLVVLVVVLVVLCVVCVVVLVVCVVVVVVVVNVVSVVVSVVSVVVSVVSVVVSVVSVVVSVVSVVVSVVSVVVSVVSVVVSVVSVVSSVSSVSVSVVVPDDD

pLDDT: mean 92.75, std 7.72, range [52.41, 98.56]

InterPro domains:
  IPR032498 PI3K regulatory subunit p85-related , inter-SH2 domain [PF16454] (16-176)

Mean predicted aligned error: 7.66 Å

Nearest PDB structures (foldseek):
  8v8v-assembly2_D  TM=9.641E-01  e=2.371E-15  Homo sapiens
  8tsb-assembly1_B  TM=9.395E-01  e=9.889E-15  Homo sapiens
  5uk8-assembly1_B  TM=9.619E-01  e=2.670E-13  Homo sapiens
  8tdu-assembly1_B  TM=9.553E-01  e=5.453E-13  Homo sapiens
  6ocu-assembly1_B  TM=9.572E-01  e=2.153E-12  Bos taurus

Solvent-accessible surface area (backbone atoms only — not comparable to full-atom values): 9841 Å² total; per-residue (Å²): 139,59,93,89,61,93,75,78,93,82,76,84,85,60,95,64,57,40,70,78,70,58,83,60,95,41,72,67,54,44,51,55,51,38,51,52,37,46,50,53,38,50,55,53,46,52,52,45,51,53,46,50,53,50,40,54,52,49,54,51,52,49,50,54,49,51,55,50,47,53,52,44,51,54,51,49,50,54,52,52,52,49,50,53,50,49,58,63,65,43,47,66,53,43,54,49,29,56,77,71,66,38,58,69,60,42,50,54,54,50,55,50,51,51,52,53,53,52,52,50,51,55,52,50,53,54,44,52,53,52,52,51,52,46,53,53,52,53,51,51,45,51,52,41,52,51,53,47,61,64,43,50,60,54,50,53,49,35,48,51,51,36,53,37,49,52,52,48,44,51,76,72,64,60,76,133

Organism: Micrurus surinamensis (NCBI:txid129470)